Protein AF-R7N4M4-F1 (afdb_monomer)

Secondary structure (DSSP, 8-state):
--PPPP---HHHHT--HHHHHTT-S-BSS-----STTHHHHHHHS-B-S-TTS-----HHHHHHHHHHHHHHHSS-HHHHHIIIIITTTT----EE-B-TTS-B-TTT-EE--HHHHHHHHHHHHTTTEETTEE-S-THHHHHHTS--EEEETTEEEE--TT-----SSS---HHHHHHTTT----

Sequence (186 aa):
MMERVPVPSENLKKITLHHLLIMGCGHETEIMDNSENWISSFLHHPVLHEPGTFYKYNTAGTNMLAAVLRKKTGQNVTEFLKSRLLEPLDITSLTCALLGDGTELGGGGMKMVTEDMAKFTYFLSRQGEWEGKQLLRKDWFERGGRMIVRFQEEKLLLEAEDTLISVGGLGISPRQALTAFEVKES

Mean predicted aligned error: 10.28 Å

Foldseek 3Di:
DPDDQDPADPQQVQDDLVLLLQQQSQQPDEQDAQALCSVSSVRPGDNNDRRQFDHDLYLSSQLVVQVVCCVVPVDGPCRVCVVLPCVLLVFDAWDFDAGNNRGGSRSPGIDGDPVSVVSVVVCVVVQQDDPNDRSDDNVVNVVVVDDQWDQDPNGIHGDDPDDDDDDDDDDDDPVRVCVVPPDDDD

Solvent-accessible surface area (backbone atoms only — not comparable to full-atom values): 11114 Å² total; per-residue (Å²): 130,87,77,78,79,62,86,69,49,78,32,56,74,63,53,46,75,64,23,32,77,67,26,10,51,8,42,86,66,70,65,89,63,57,51,66,54,34,67,58,53,59,66,64,50,68,44,82,34,55,44,46,60,35,78,33,85,36,52,48,40,35,24,48,52,31,44,51,46,24,74,74,69,77,34,48,62,68,66,60,36,31,82,67,45,31,56,80,59,69,39,82,59,72,46,63,41,64,32,56,68,67,41,40,33,62,55,75,30,68,46,59,49,71,65,44,51,47,44,54,50,50,27,56,77,50,48,27,33,54,98,92,40,79,72,41,68,56,66,55,52,63,62,70,68,49,81,46,71,44,81,54,94,96,38,69,44,38,64,48,98,90,53,92,82,85,84,86,89,88,77,84,53,78,73,61,56,47,68,75,66,75,68,81,85,132

Structure (mmCIF, N/CA/C/O backbone):
data_AF-R7N4M4-F1
#
_entry.id   AF-R7N4M4-F1
#
loop_
_atom_site.group_PDB
_atom_site.id
_atom_site.type_symbol
_atom_site.label_atom_id
_atom_site.label_alt_id
_atom_site.label_comp_id
_atom_site.label_asym_id
_atom_site.label_entity_id
_atom_site.label_seq_id
_atom_site.pdbx_PDB_ins_code
_atom_site.Cartn_x
_atom_site.Cartn_y
_atom_site.Cartn_z
_atom_site.occupancy
_atom_site.B_iso_or_equiv
_atom_site.auth_seq_id
_atom_site.auth_comp_id
_atom_site.auth_asym_id
_atom_site.auth_atom_id
_atom_site.pdbx_PDB_model_num
ATOM 1 N N . MET A 1 1 ? 15.515 21.935 -12.842 1.00 37.50 1 MET A N 1
ATOM 2 C CA . MET A 1 1 ? 15.399 21.272 -14.160 1.00 37.50 1 MET A CA 1
ATOM 3 C C . MET A 1 1 ? 14.392 20.151 -13.989 1.00 37.50 1 MET A C 1
ATOM 5 O O . MET A 1 1 ? 14.632 19.317 -13.133 1.00 37.50 1 MET A O 1
ATOM 9 N N . MET A 1 2 ? 13.261 20.156 -14.703 1.00 45.25 2 MET A N 1
ATOM 10 C CA . MET A 1 2 ? 12.395 18.969 -14.747 1.00 45.25 2 MET A CA 1
ATOM 11 C C . MET A 1 2 ? 13.176 17.870 -15.466 1.00 45.25 2 MET A C 1
ATOM 13 O O . MET A 1 2 ? 13.480 18.008 -16.652 1.00 45.25 2 MET A O 1
ATOM 17 N N . GLU A 1 3 ? 13.566 16.837 -14.727 1.00 54.69 3 GLU A N 1
ATOM 18 C CA . GLU A 1 3 ? 14.154 15.629 -15.291 1.00 54.69 3 GLU A CA 1
ATOM 19 C C . GLU A 1 3 ? 13.161 15.054 -16.315 1.00 54.69 3 GLU A C 1
ATOM 21 O O . GLU A 1 3 ? 11.958 14.965 -16.052 1.00 54.69 3 GLU A O 1
ATOM 26 N N . ARG A 1 4 ? 13.625 14.793 -17.543 1.00 59.66 4 ARG A N 1
ATOM 27 C CA . ARG A 1 4 ? 12.748 14.292 -18.609 1.00 59.66 4 ARG A CA 1
ATOM 28 C C . ARG A 1 4 ? 12.255 12.907 -18.204 1.00 59.66 4 ARG A C 1
ATOM 30 O O . ARG A 1 4 ? 13.069 12.036 -17.931 1.00 59.66 4 ARG A O 1
ATOM 37 N N . VAL A 1 5 ? 10.937 12.708 -18.220 1.00 59.91 5 VAL A N 1
ATOM 38 C CA . VAL A 1 5 ? 10.326 11.376 -18.098 1.00 59.91 5 VAL A CA 1
ATOM 39 C C . VAL A 1 5 ? 10.972 10.469 -19.157 1.00 59.91 5 VAL A C 1
ATOM 41 O O . VAL A 1 5 ? 11.064 10.897 -20.317 1.00 59.91 5 VAL A O 1
ATOM 44 N N . PRO A 1 6 ? 11.442 9.261 -18.796 1.00 67.06 6 PRO A N 1
ATOM 45 C CA . PRO A 1 6 ? 12.082 8.380 -19.759 1.00 67.06 6 PRO A CA 1
ATOM 46 C C . PRO A 1 6 ? 11.069 8.006 -20.832 1.00 67.06 6 PRO A C 1
ATOM 48 O O . PRO A 1 6 ? 9.866 7.958 -20.568 1.00 67.06 6 PRO A O 1
ATOM 51 N N . VAL A 1 7 ? 11.540 7.700 -22.042 1.00 79.38 7 VAL A N 1
ATOM 52 C CA . VAL A 1 7 ? 10.682 7.012 -23.014 1.00 79.38 7 VAL A CA 1
ATOM 53 C C . VAL A 1 7 ? 10.362 5.645 -22.404 1.00 79.38 7 VAL A C 1
ATOM 55 O O . VAL A 1 7 ? 11.284 4.846 -22.231 1.00 79.38 7 VAL A O 1
ATOM 58 N N . PRO A 1 8 ? 9.102 5.375 -22.015 1.00 83.19 8 PRO A N 1
ATOM 59 C CA . PRO A 1 8 ? 8.801 4.176 -21.254 1.00 83.19 8 PRO A CA 1
ATOM 60 C C . PRO A 1 8 ? 8.985 2.943 -22.137 1.00 83.19 8 PRO A C 1
ATOM 62 O O . PRO A 1 8 ? 8.558 2.940 -23.297 1.00 83.19 8 PRO A O 1
ATOM 65 N N . SER A 1 9 ? 9.601 1.895 -21.584 1.00 87.69 9 SER A N 1
ATOM 66 C CA . SER A 1 9 ? 9.712 0.603 -22.265 1.00 87.69 9 SER A CA 1
ATOM 67 C C . SER A 1 9 ? 8.325 0.007 -22.528 1.00 87.69 9 SER A C 1
ATOM 69 O O . SER A 1 9 ? 7.349 0.342 -21.851 1.00 87.69 9 SER A O 1
ATOM 71 N N . GLU A 1 10 ? 8.224 -0.909 -23.494 1.00 92.31 10 GLU A N 1
ATOM 72 C CA . GLU A 1 10 ? 6.955 -1.597 -23.776 1.00 92.31 10 GLU A CA 1
ATOM 73 C C . GLU A 1 10 ? 6.419 -2.345 -22.547 1.00 92.31 10 GLU A C 1
ATOM 75 O O . GLU A 1 10 ? 5.216 -2.337 -22.300 1.00 92.31 10 GLU A O 1
ATOM 80 N N . ASN A 1 11 ? 7.302 -2.906 -21.717 1.00 92.12 11 ASN A N 1
ATOM 81 C CA . ASN A 1 11 ? 6.906 -3.544 -20.463 1.00 92.12 11 ASN A CA 1
ATOM 82 C C . ASN A 1 11 ? 6.426 -2.526 -19.420 1.00 92.12 11 ASN A C 1
ATOM 84 O O . ASN A 1 11 ? 5.396 -2.749 -18.789 1.00 92.12 11 ASN A O 1
ATOM 88 N N . LEU A 1 12 ? 7.104 -1.381 -19.268 1.00 91.06 12 LEU A N 1
ATOM 89 C CA . LEU A 1 12 ? 6.693 -0.340 -18.318 1.00 91.06 12 LEU A CA 1
ATOM 90 C C . LEU A 1 12 ? 5.278 0.181 -18.621 1.00 91.06 12 LEU A C 1
ATOM 92 O O . LEU A 1 12 ? 4.481 0.376 -17.705 1.00 91.06 12 LEU A O 1
ATOM 96 N N . LYS A 1 13 ? 4.926 0.336 -19.903 1.00 90.88 13 LYS A N 1
ATOM 97 C CA . LYS A 1 13 ? 3.578 0.756 -20.333 1.00 90.88 13 LYS A CA 1
ATOM 98 C C . LYS A 1 13 ? 2.472 -0.237 -19.945 1.00 90.88 13 LYS A C 1
ATOM 100 O O . LYS A 1 13 ? 1.317 0.169 -19.848 1.00 90.88 13 LYS A O 1
ATOM 105 N N . LYS A 1 14 ? 2.807 -1.514 -19.733 1.00 92.31 14 LYS A N 1
ATOM 106 C CA . LYS A 1 14 ? 1.862 -2.585 -19.366 1.00 92.31 14 LYS A CA 1
ATOM 107 C C . LYS A 1 14 ? 1.639 -2.712 -17.852 1.00 92.31 14 LYS A C 1
ATOM 109 O O . LYS A 1 14 ? 0.794 -3.499 -17.423 1.00 92.31 14 LYS A O 1
ATOM 114 N N . ILE A 1 15 ? 2.384 -1.987 -17.011 1.00 90.69 15 ILE A N 1
ATOM 115 C CA . ILE A 1 15 ? 2.221 -2.069 -15.552 1.00 90.69 15 ILE A CA 1
ATOM 116 C C . ILE A 1 15 ? 0.837 -1.539 -15.143 1.00 90.69 15 ILE A C 1
ATOM 118 O O . ILE A 1 15 ? 0.398 -0.475 -15.571 1.00 90.69 15 ILE A O 1
ATOM 122 N N . THR A 1 16 ? 0.154 -2.283 -14.271 1.00 91.12 16 THR A N 1
ATOM 123 C CA . THR A 1 16 ? -1.163 -1.942 -13.718 1.00 91.12 16 THR A CA 1
ATOM 124 C C . THR A 1 16 ? -1.087 -1.857 -12.193 1.00 91.12 16 THR A C 1
ATOM 126 O O . THR A 1 16 ? -0.117 -2.314 -11.587 1.00 91.12 16 THR A O 1
ATOM 129 N N . LEU A 1 17 ? -2.137 -1.337 -11.543 1.00 88.81 17 LEU A N 1
ATOM 130 C CA . LEU A 1 17 ? -2.252 -1.395 -10.076 1.00 88.81 17 LEU A CA 1
ATOM 131 C C . LEU A 1 17 ? -2.201 -2.833 -9.550 1.00 88.81 17 LEU A C 1
ATOM 133 O O . LEU A 1 17 ? -1.634 -3.072 -8.490 1.00 88.81 17 LEU A O 1
ATOM 137 N N . HIS A 1 18 ? -2.753 -3.785 -10.307 1.00 88.94 18 HIS A N 1
ATOM 138 C CA . HIS A 1 18 ? -2.675 -5.199 -9.966 1.00 88.94 18 HIS A CA 1
ATOM 139 C C . HIS A 1 18 ? -1.217 -5.674 -9.939 1.00 88.94 18 HIS A C 1
ATOM 141 O O . HIS A 1 18 ? -0.791 -6.243 -8.944 1.00 88.94 18 HIS A O 1
ATOM 147 N N . HIS A 1 19 ? -0.415 -5.344 -10.958 1.00 91.06 19 HIS A N 1
ATOM 148 C CA . HIS A 1 19 ? 1.009 -5.704 -11.000 1.00 91.06 19 HIS A CA 1
ATOM 149 C C . HIS A 1 19 ? 1.810 -5.142 -9.814 1.00 91.06 19 HIS A C 1
ATOM 151 O O . HIS A 1 19 ? 2.700 -5.823 -9.303 1.00 91.06 19 HIS A O 1
ATOM 157 N N . LEU A 1 20 ? 1.477 -3.934 -9.349 1.00 90.31 20 LEU A N 1
ATOM 158 C CA . LEU A 1 20 ? 2.076 -3.357 -8.141 1.00 90.31 20 LEU A CA 1
ATOM 159 C C . LEU A 1 20 ? 1.660 -4.131 -6.874 1.00 90.31 20 LEU A C 1
ATOM 161 O O . LEU A 1 20 ? 2.519 -4.471 -6.066 1.00 90.31 20 LEU A O 1
ATOM 165 N N . LEU A 1 21 ? 0.366 -4.451 -6.723 1.00 89.00 21 LEU A N 1
ATOM 166 C CA . LEU A 1 21 ? -0.186 -5.171 -5.561 1.00 89.00 21 LEU A CA 1
ATOM 167 C C . LEU A 1 21 ? 0.397 -6.576 -5.381 1.00 89.00 21 LEU A C 1
ATOM 169 O O . LEU A 1 21 ? 0.507 -7.052 -4.256 1.00 89.00 21 LEU A O 1
ATOM 173 N N . ILE A 1 22 ? 0.768 -7.227 -6.482 1.00 88.38 22 ILE A N 1
ATOM 174 C CA . ILE A 1 22 ? 1.269 -8.608 -6.479 1.00 88.38 22 ILE A CA 1
ATOM 175 C C . ILE A 1 22 ? 2.798 -8.684 -6.571 1.00 88.38 22 ILE A C 1
ATOM 177 O O . ILE A 1 22 ? 3.351 -9.768 -6.731 1.00 88.38 22 ILE A O 1
ATOM 181 N N . MET A 1 23 ? 3.486 -7.534 -6.522 1.00 90.81 23 MET A N 1
ATOM 182 C CA . MET A 1 23 ? 4.942 -7.426 -6.700 1.00 90.81 23 MET A CA 1
ATOM 183 C C . MET A 1 23 ? 5.441 -8.065 -8.016 1.00 90.81 23 MET A C 1
ATOM 185 O O . MET A 1 23 ? 6.547 -8.597 -8.111 1.00 90.81 23 MET A O 1
ATOM 189 N N . GLY A 1 24 ? 4.607 -7.990 -9.056 1.00 89.38 24 GLY A N 1
ATOM 190 C CA . GLY A 1 24 ? 4.810 -8.585 -10.378 1.00 89.38 24 GLY A CA 1
ATOM 191 C C . GLY A 1 24 ? 5.118 -7.539 -11.446 1.00 89.38 24 GLY A C 1
ATOM 192 O O . GLY A 1 24 ? 4.566 -7.581 -12.538 1.00 89.38 24 GLY A O 1
ATOM 193 N N . CYS A 1 25 ? 5.927 -6.530 -11.122 1.00 90.12 25 CYS A N 1
ATOM 194 C CA . CYS A 1 25 ? 6.155 -5.384 -12.011 1.00 90.12 25 CYS A CA 1
ATOM 195 C C . CYS A 1 25 ? 7.044 -5.703 -13.221 1.00 90.12 25 CYS A C 1
ATOM 197 O O . CYS A 1 25 ? 7.022 -4.949 -14.184 1.00 90.12 25 CYS A O 1
ATOM 199 N N . GLY A 1 26 ? 7.851 -6.767 -13.144 1.00 90.31 26 GLY A N 1
ATOM 200 C CA . GLY A 1 26 ? 8.856 -7.114 -14.154 1.00 90.31 26 GLY A CA 1
ATOM 201 C C . GLY A 1 26 ? 10.257 -6.524 -13.921 1.00 90.31 26 GLY A C 1
ATOM 202 O O . GLY A 1 26 ? 11.130 -6.664 -14.777 1.00 90.31 26 GLY A O 1
ATOM 203 N N . HIS A 1 27 ? 10.488 -5.884 -12.769 1.00 91.94 27 HIS A N 1
ATOM 204 C CA . HIS A 1 27 ? 11.820 -5.465 -12.318 1.00 91.94 27 HIS A CA 1
ATOM 205 C C . HIS A 1 27 ? 12.608 -6.667 -11.776 1.00 91.94 27 HIS A C 1
ATOM 207 O O . HIS A 1 27 ? 12.087 -7.425 -10.959 1.00 91.94 27 HIS A O 1
ATOM 213 N N . GLU A 1 28 ? 13.868 -6.817 -12.182 1.00 91.62 28 GLU A N 1
ATOM 214 C CA . GLU A 1 28 ? 14.742 -7.907 -11.716 1.00 91.62 28 GLU A CA 1
ATOM 215 C C . GLU A 1 28 ? 15.409 -7.590 -10.362 1.00 91.62 28 GLU A C 1
ATOM 217 O O . GLU A 1 28 ? 15.591 -8.455 -9.496 1.00 91.62 28 GLU A O 1
ATOM 222 N N . THR A 1 29 ? 15.724 -6.314 -10.140 1.00 92.31 29 THR A N 1
ATOM 223 C CA . THR A 1 29 ? 16.363 -5.804 -8.923 1.00 92.31 29 THR A CA 1
ATOM 224 C C . THR A 1 29 ? 15.443 -4.844 -8.179 1.00 92.31 29 THR A C 1
ATOM 226 O O . THR A 1 29 ? 14.589 -4.186 -8.774 1.00 92.31 29 THR A O 1
ATOM 229 N N . GLU A 1 30 ? 15.605 -4.785 -6.857 1.00 88.75 30 GLU A N 1
ATOM 230 C CA . GLU A 1 30 ? 14.847 -3.856 -6.023 1.00 88.75 30 GLU A CA 1
ATOM 231 C C . GLU A 1 30 ? 15.332 -2.415 -6.231 1.00 88.75 30 GLU A C 1
ATOM 233 O O . GLU A 1 30 ? 16.517 -2.168 -6.459 1.00 88.75 30 GLU A O 1
ATOM 238 N N . ILE A 1 31 ? 14.399 -1.468 -6.136 1.00 89.38 31 ILE A N 1
ATOM 239 C CA . ILE A 1 31 ? 14.667 -0.036 -6.244 1.00 89.38 31 ILE A CA 1
ATOM 240 C C . ILE A 1 31 ? 14.741 0.525 -4.828 1.00 89.38 31 ILE A C 1
ATOM 242 O O . ILE A 1 31 ? 13.736 0.577 -4.118 1.00 89.38 31 ILE A O 1
ATOM 246 N N . MET A 1 32 ? 15.937 0.941 -4.422 1.00 89.25 32 MET A N 1
ATOM 247 C CA . MET A 1 32 ? 16.184 1.562 -3.123 1.00 89.25 32 MET A CA 1
ATOM 248 C C . MET A 1 32 ? 16.401 3.061 -3.315 1.00 89.25 32 MET A C 1
ATOM 250 O O . MET A 1 32 ? 17.524 3.507 -3.531 1.00 89.25 32 MET A O 1
ATOM 254 N N . ASP A 1 33 ? 15.317 3.832 -3.255 1.00 90.56 33 ASP A N 1
ATOM 255 C CA . ASP A 1 33 ? 15.364 5.292 -3.333 1.00 90.56 33 ASP A CA 1
ATOM 256 C C . ASP A 1 33 ? 14.293 5.912 -2.428 1.00 90.56 33 ASP A C 1
ATOM 258 O O . ASP A 1 33 ? 13.119 5.541 -2.481 1.00 90.56 33 ASP A O 1
ATOM 262 N N . ASN A 1 34 ? 14.716 6.846 -1.581 1.00 92.12 34 ASN A N 1
ATOM 263 C CA . ASN A 1 34 ? 13.864 7.627 -0.691 1.00 92.12 34 ASN A CA 1
ATOM 264 C C . ASN A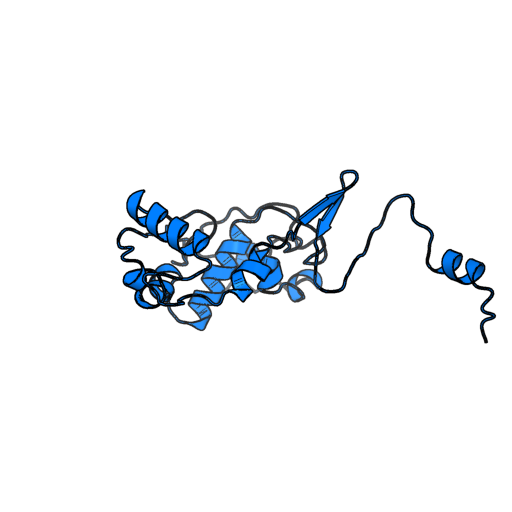 1 34 ? 13.992 9.143 -0.919 1.00 92.12 34 ASN A C 1
ATOM 266 O O . ASN A 1 34 ? 13.499 9.917 -0.101 1.00 92.12 34 ASN A O 1
ATOM 270 N N . SER A 1 35 ? 14.658 9.569 -1.992 1.00 94.19 35 SER A N 1
ATOM 271 C CA . SER A 1 35 ? 14.816 10.972 -2.371 1.00 94.19 35 SER A CA 1
ATOM 272 C C . SER A 1 35 ? 13.498 11.589 -2.850 1.00 94.19 35 SER A C 1
ATOM 274 O O . SER A 1 35 ? 12.504 10.897 -3.047 1.00 94.19 35 SER A O 1
ATOM 276 N N . GLU A 1 36 ? 13.479 12.899 -3.094 1.00 93.88 36 GLU A N 1
ATOM 277 C CA . GLU A 1 36 ? 12.339 13.580 -3.732 1.00 93.88 36 GLU A CA 1
ATOM 278 C C . GLU A 1 36 ? 12.046 13.071 -5.157 1.00 93.88 36 GLU A C 1
ATOM 280 O O . GLU A 1 36 ? 10.924 13.201 -5.643 1.00 93.88 36 GLU A O 1
ATOM 285 N N . ASN A 1 37 ? 13.030 12.453 -5.822 1.00 93.25 37 ASN A N 1
ATOM 286 C CA . ASN A 1 37 ? 12.924 11.984 -7.205 1.00 93.25 37 ASN A CA 1
ATOM 287 C C . ASN A 1 37 ? 12.656 10.476 -7.316 1.00 93.25 37 ASN A C 1
ATOM 289 O O . ASN A 1 37 ? 12.716 9.934 -8.417 1.00 93.25 37 ASN A O 1
ATOM 293 N N . TRP A 1 38 ? 12.310 9.789 -6.222 1.00 93.75 38 TRP A N 1
ATOM 294 C CA . TRP A 1 38 ? 12.137 8.330 -6.207 1.00 93.75 38 TRP A CA 1
ATOM 295 C C . TRP A 1 38 ? 11.138 7.803 -7.256 1.00 93.75 38 TRP A C 1
ATOM 297 O O . TRP A 1 38 ? 11.318 6.705 -7.782 1.00 93.75 38 TRP A O 1
ATOM 307 N N . ILE A 1 39 ? 10.110 8.586 -7.615 1.00 92.69 39 ILE A N 1
ATOM 308 C CA . ILE A 1 39 ? 9.167 8.245 -8.696 1.00 92.69 39 ILE A CA 1
ATOM 309 C C . ILE A 1 39 ? 9.887 8.227 -10.049 1.00 92.69 39 ILE A C 1
ATOM 311 O O . ILE A 1 39 ? 9.667 7.322 -10.852 1.00 92.69 39 ILE A O 1
ATOM 315 N N . SER A 1 40 ? 10.752 9.214 -10.306 1.00 90.44 40 SER A N 1
ATOM 316 C CA . SER A 1 40 ? 11.603 9.250 -11.501 1.00 90.44 40 SER A CA 1
ATOM 317 C C . SER A 1 40 ? 12.492 8.011 -11.530 1.00 90.44 40 SER A C 1
ATOM 319 O O . SER A 1 40 ? 12.494 7.292 -12.527 1.00 90.44 40 SER A O 1
ATOM 321 N N . SER A 1 41 ? 13.155 7.696 -10.416 1.00 91.50 41 SER A N 1
ATOM 322 C CA . SER A 1 41 ? 13.996 6.503 -10.285 1.00 91.50 41 SER A CA 1
ATOM 323 C C . SER A 1 41 ? 13.224 5.212 -10.556 1.00 91.50 41 SER A C 1
ATOM 325 O O . SER A 1 41 ? 13.710 4.359 -11.293 1.00 91.50 41 SER A O 1
ATOM 327 N N . PHE A 1 42 ? 11.990 5.087 -10.054 1.00 93.25 42 PHE A N 1
ATOM 328 C CA . PHE A 1 42 ? 11.124 3.944 -10.352 1.00 93.25 42 PHE A CA 1
ATOM 329 C C . PHE A 1 42 ? 10.808 3.830 -11.849 1.00 93.25 42 PHE A C 1
ATOM 331 O O . PHE A 1 42 ? 10.901 2.747 -12.415 1.00 93.25 42 PHE A O 1
ATOM 338 N N . LEU A 1 43 ? 10.453 4.940 -12.504 1.00 92.12 43 LEU A N 1
ATOM 339 C CA . LEU A 1 43 ? 10.099 4.954 -13.929 1.00 92.12 43 LEU A CA 1
ATOM 340 C C . LEU A 1 43 ? 11.303 4.735 -14.858 1.00 92.12 43 LEU A C 1
ATOM 342 O O . LEU A 1 43 ? 11.118 4.300 -15.993 1.00 92.12 43 LEU A O 1
ATOM 346 N N . HIS A 1 44 ? 12.515 5.052 -14.403 1.00 90.81 44 HIS A N 1
ATOM 347 C CA . HIS A 1 44 ? 13.756 4.807 -15.141 1.00 90.81 44 HIS A CA 1
ATOM 348 C C . HIS A 1 44 ? 14.336 3.410 -14.898 1.00 90.81 44 HIS A C 1
ATOM 350 O O . HIS A 1 44 ? 15.203 2.978 -15.662 1.00 90.81 44 HIS A O 1
ATOM 356 N N . HIS A 1 45 ? 13.888 2.700 -13.857 1.00 92.12 45 HIS A N 1
ATOM 357 C CA . HIS A 1 45 ? 14.431 1.387 -13.536 1.00 92.12 45 HIS A CA 1
ATOM 358 C C . HIS A 1 45 ? 14.059 0.355 -14.617 1.00 92.12 45 HIS A C 1
ATOM 360 O O . HIS A 1 45 ? 12.910 0.320 -15.065 1.00 92.12 45 HIS A O 1
ATOM 366 N N . PRO A 1 46 ? 14.994 -0.501 -15.070 1.00 93.75 46 PRO A N 1
ATOM 367 C CA . PRO A 1 46 ? 14.712 -1.450 -16.143 1.00 93.75 46 PRO A CA 1
ATOM 368 C C . PRO A 1 46 ? 13.600 -2.457 -15.806 1.00 93.75 46 PRO A C 1
ATOM 370 O O . PRO A 1 46 ? 13.696 -3.223 -14.845 1.00 93.75 46 PRO A O 1
ATOM 373 N N . VAL A 1 47 ? 12.576 -2.515 -16.663 1.00 93.12 47 VAL A N 1
ATOM 374 C CA . VAL A 1 47 ? 11.501 -3.524 -16.624 1.00 93.12 47 VAL A CA 1
ATOM 375 C C . VAL A 1 47 ? 11.792 -4.610 -17.664 1.00 93.12 47 VAL A C 1
ATOM 377 O O . VAL A 1 47 ? 11.348 -4.530 -18.813 1.00 93.12 47 VAL A O 1
ATOM 380 N N . LEU A 1 48 ? 12.607 -5.593 -17.281 1.00 93.38 48 LEU A N 1
ATOM 381 C CA . LEU A 1 48 ? 13.147 -6.608 -18.194 1.00 93.38 48 LEU A CA 1
ATOM 382 C C . LEU A 1 48 ? 12.157 -7.736 -18.499 1.00 93.38 48 LEU A C 1
ATOM 384 O O . LEU A 1 48 ? 12.214 -8.327 -19.575 1.00 93.38 48 LEU A O 1
ATOM 388 N N . HIS A 1 49 ? 11.227 -8.000 -17.584 1.00 90.31 49 HIS A N 1
ATOM 389 C CA . HIS A 1 49 ? 10.207 -9.031 -17.748 1.00 90.31 49 HIS A CA 1
ATOM 390 C C . HIS A 1 49 ? 8.842 -8.414 -18.041 1.00 90.31 49 HIS A C 1
ATOM 392 O O . HIS A 1 49 ? 8.566 -7.270 -17.673 1.00 90.31 49 HIS A O 1
ATOM 398 N N . GLU A 1 50 ? 7.973 -9.181 -18.691 1.00 90.12 50 GLU A N 1
ATOM 399 C CA . GLU A 1 50 ? 6.584 -8.779 -18.857 1.00 90.12 50 GLU A CA 1
ATOM 400 C C . GLU A 1 50 ? 5.904 -8.673 -17.473 1.00 90.12 50 GLU A C 1
ATOM 402 O O . GLU A 1 50 ? 6.075 -9.555 -16.623 1.00 90.12 50 GLU A O 1
ATOM 407 N N . PRO A 1 51 ? 5.169 -7.582 -17.182 1.00 88.31 51 PRO A N 1
ATOM 408 C CA . PRO A 1 51 ? 4.449 -7.468 -15.921 1.00 88.31 51 PRO A CA 1
ATOM 409 C C . PRO A 1 51 ? 3.483 -8.640 -15.732 1.00 88.31 51 PRO A C 1
ATOM 411 O O . PRO A 1 51 ? 2.793 -9.045 -16.661 1.00 88.31 51 PRO A O 1
ATOM 414 N N . GLY A 1 52 ? 3.448 -9.190 -14.523 1.00 85.25 52 GLY A N 1
ATOM 415 C CA . GLY A 1 52 ? 2.659 -10.374 -14.208 1.00 85.25 52 GLY A CA 1
ATOM 416 C C . GLY A 1 52 ? 3.321 -11.701 -14.583 1.00 85.25 52 GLY A C 1
ATOM 417 O O . GLY A 1 52 ? 2.729 -12.727 -14.289 1.00 85.25 52 GLY A O 1
ATOM 418 N N . THR A 1 53 ? 4.533 -11.730 -15.157 1.00 84.69 53 THR A N 1
ATOM 419 C CA . THR A 1 53 ? 5.246 -12.995 -15.463 1.00 84.69 53 THR A CA 1
ATOM 420 C C . THR A 1 53 ? 6.490 -13.228 -14.607 1.00 84.69 53 THR A C 1
ATOM 422 O O . THR A 1 53 ? 7.100 -14.290 -14.681 1.00 84.69 53 THR A O 1
ATOM 425 N N . PHE A 1 54 ? 6.900 -12.237 -13.812 1.00 86.44 54 PHE A N 1
ATOM 426 C CA . PHE A 1 54 ? 8.057 -12.322 -12.926 1.00 86.44 54 PHE A CA 1
ATOM 427 C C . PHE A 1 54 ? 7.764 -11.652 -11.584 1.00 86.44 54 PHE A C 1
ATOM 429 O O . PHE A 1 54 ? 7.332 -10.498 -11.542 1.00 86.44 54 PHE A O 1
ATOM 436 N N . TYR A 1 55 ? 8.020 -12.371 -10.491 1.00 86.44 55 TYR A N 1
ATOM 437 C CA . TYR A 1 55 ? 7.869 -11.866 -9.129 1.00 86.44 55 TYR A CA 1
ATOM 438 C C . TYR A 1 55 ? 9.217 -11.453 -8.564 1.00 86.44 55 TYR A C 1
ATOM 440 O O . TYR A 1 55 ? 10.185 -12.217 -8.571 1.00 86.44 55 TYR A O 1
ATOM 448 N N . LYS A 1 56 ? 9.233 -10.261 -7.983 1.00 85.25 56 LYS A N 1
ATOM 449 C CA . LYS A 1 56 ? 10.349 -9.747 -7.206 1.00 85.25 56 LYS A CA 1
ATOM 450 C C . LYS A 1 56 ? 9.781 -8.879 -6.106 1.00 85.25 56 LYS A C 1
ATOM 452 O O . LYS A 1 56 ? 9.033 -7.952 -6.402 1.00 85.25 56 LYS A O 1
ATOM 457 N N . TYR A 1 57 ? 10.172 -9.148 -4.861 1.00 85.88 57 TYR A N 1
ATOM 458 C CA . TYR A 1 57 ? 9.834 -8.258 -3.755 1.00 85.88 57 TYR A CA 1
ATOM 459 C C . TYR A 1 57 ? 10.246 -6.823 -4.108 1.00 85.88 57 TYR A C 1
ATOM 461 O O . TYR A 1 57 ? 11.395 -6.583 -4.488 1.00 85.88 57 TYR A O 1
ATOM 469 N N . ASN A 1 58 ? 9.286 -5.898 -4.060 1.00 86.31 58 ASN A N 1
ATOM 470 C CA . ASN A 1 58 ? 9.455 -4.561 -4.614 1.00 86.31 58 ASN A CA 1
ATOM 471 C C . ASN A 1 58 ? 8.803 -3.506 -3.718 1.00 86.31 58 ASN A C 1
ATOM 473 O O . ASN A 1 58 ? 7.645 -3.129 -3.910 1.00 86.31 58 ASN A O 1
ATOM 477 N N . THR A 1 59 ? 9.582 -2.996 -2.762 1.00 91.44 59 THR A N 1
ATOM 478 C CA . THR A 1 59 ? 9.160 -1.915 -1.860 1.00 91.44 59 THR A CA 1
ATOM 479 C C . THR A 1 59 ? 8.710 -0.671 -2.633 1.00 91.44 59 THR A C 1
ATOM 481 O O . THR A 1 59 ? 7.675 -0.080 -2.320 1.00 91.44 59 THR A O 1
ATOM 484 N N . ALA A 1 60 ? 9.442 -0.291 -3.686 1.00 92.31 60 ALA A N 1
ATOM 485 C CA . ALA A 1 60 ? 9.112 0.878 -4.497 1.00 92.31 60 ALA A CA 1
ATOM 486 C C . ALA A 1 60 ? 7.798 0.708 -5.281 1.00 92.31 60 ALA A C 1
ATOM 488 O O . ALA A 1 60 ? 7.063 1.675 -5.461 1.00 92.31 60 ALA A O 1
ATOM 489 N N . GLY A 1 61 ? 7.447 -0.518 -5.679 1.00 93.12 61 GLY A N 1
ATOM 490 C CA . GLY A 1 61 ? 6.154 -0.842 -6.284 1.00 93.12 61 GLY A CA 1
ATOM 491 C C . GLY A 1 61 ? 4.989 -0.585 -5.326 1.00 93.12 61 GLY A C 1
ATOM 492 O O . GLY A 1 61 ? 3.991 0.026 -5.709 1.00 93.12 61 GLY A O 1
ATOM 493 N N . THR A 1 62 ? 5.143 -0.951 -4.052 1.00 92.50 62 THR A N 1
ATOM 494 C CA . THR A 1 62 ? 4.156 -0.619 -3.013 1.00 92.50 62 THR A CA 1
ATOM 495 C C . THR A 1 62 ? 4.106 0.886 -2.737 1.00 92.50 62 THR A C 1
ATOM 497 O O . THR A 1 62 ? 3.024 1.450 -2.582 1.00 92.50 62 THR A O 1
ATOM 500 N N . ASN A 1 63 ? 5.246 1.580 -2.749 1.00 95.25 63 ASN A N 1
ATOM 501 C CA . ASN A 1 63 ? 5.274 3.043 -2.632 1.00 95.25 63 ASN A CA 1
ATOM 502 C C . ASN A 1 63 ? 4.549 3.724 -3.806 1.00 95.25 63 ASN A C 1
ATOM 504 O O . ASN A 1 63 ? 3.828 4.700 -3.605 1.00 95.25 63 ASN A O 1
ATOM 508 N N . MET A 1 64 ? 4.653 3.178 -5.023 1.00 95.50 64 MET A N 1
ATOM 509 C CA . MET A 1 64 ? 3.893 3.662 -6.181 1.00 95.50 64 MET A CA 1
ATOM 510 C C . MET A 1 64 ? 2.379 3.549 -5.977 1.00 95.50 64 MET A C 1
ATOM 512 O O . MET A 1 64 ? 1.653 4.435 -6.426 1.00 95.50 64 MET A O 1
ATOM 516 N N . LEU A 1 65 ? 1.877 2.535 -5.261 1.00 94.44 65 LEU A N 1
ATOM 517 C CA . LEU A 1 65 ? 0.454 2.472 -4.891 1.00 94.44 65 LEU A CA 1
ATOM 518 C C . LEU A 1 65 ? 0.054 3.650 -3.994 1.00 94.44 65 LEU A C 1
ATOM 520 O O . LEU A 1 65 ? -0.967 4.292 -4.254 1.00 94.44 65 LEU A O 1
ATOM 524 N N . ALA A 1 66 ? 0.874 3.971 -2.987 1.00 95.12 66 ALA A N 1
ATOM 525 C CA . ALA A 1 66 ? 0.654 5.131 -2.123 1.00 95.12 66 ALA A CA 1
ATOM 526 C C . ALA A 1 66 ? 0.692 6.446 -2.924 1.00 95.12 66 ALA A C 1
ATOM 528 O O . ALA A 1 66 ? -0.201 7.283 -2.779 1.00 95.12 66 ALA A O 1
ATOM 529 N N . ALA A 1 67 ? 1.653 6.595 -3.843 1.00 95.75 67 ALA A N 1
ATOM 530 C CA . ALA A 1 67 ? 1.763 7.761 -4.719 1.00 95.75 67 ALA A CA 1
ATOM 531 C C . ALA A 1 67 ? 0.555 7.917 -5.654 1.00 95.75 67 ALA A C 1
ATOM 533 O O . ALA A 1 67 ? 0.043 9.024 -5.830 1.00 95.75 67 ALA A O 1
ATOM 534 N N . VAL A 1 68 ? 0.067 6.822 -6.251 1.00 94.75 68 VAL A N 1
ATOM 535 C CA . VAL A 1 68 ? -1.123 6.855 -7.113 1.00 94.75 68 VAL A CA 1
ATOM 536 C C . VAL A 1 68 ? -2.359 7.245 -6.310 1.00 94.75 68 VAL A C 1
ATOM 538 O O . VAL A 1 68 ? -3.131 8.084 -6.780 1.00 94.75 68 VAL A O 1
ATOM 541 N N . LEU 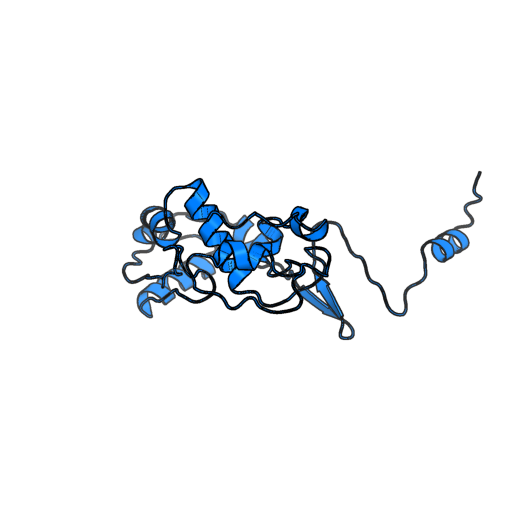A 1 69 ? -2.533 6.689 -5.107 1.00 94.94 69 LEU A N 1
ATOM 542 C CA . LEU A 1 69 ? -3.628 7.064 -4.215 1.00 94.94 69 LEU A CA 1
ATOM 543 C C . LEU A 1 69 ? -3.561 8.558 -3.897 1.00 94.94 69 LEU A C 1
ATOM 545 O O . LEU A 1 69 ? -4.513 9.275 -4.200 1.00 94.94 69 LEU A O 1
ATOM 549 N N . ARG A 1 70 ? -2.411 9.046 -3.421 1.00 95.94 70 ARG A N 1
ATOM 550 C CA . ARG A 1 70 ? -2.185 10.463 -3.108 1.00 95.94 70 ARG A CA 1
ATOM 551 C C . ARG A 1 70 ? -2.454 11.373 -4.298 1.00 95.94 70 ARG A C 1
ATOM 553 O O . ARG A 1 70 ? -3.146 12.376 -4.162 1.00 95.94 70 ARG A O 1
ATOM 560 N N . LYS A 1 71 ? -1.990 11.004 -5.493 1.00 94.00 71 LYS A N 1
ATOM 561 C CA . LYS A 1 71 ? -2.244 11.763 -6.725 1.00 94.00 71 LYS A CA 1
ATOM 562 C C . LYS A 1 71 ? -3.728 11.811 -7.097 1.00 94.00 71 LYS A C 1
ATOM 564 O O . LYS A 1 71 ? -4.170 12.787 -7.697 1.00 94.00 71 LYS A O 1
ATOM 569 N N . LYS A 1 72 ? -4.491 10.757 -6.799 1.00 95.19 72 LYS A N 1
ATOM 570 C CA . LYS A 1 72 ? -5.918 10.664 -7.139 1.00 95.19 72 LYS A CA 1
ATOM 571 C C . LYS A 1 72 ? -6.834 11.309 -6.106 1.00 95.19 72 LYS A C 1
ATOM 573 O O . LYS A 1 72 ? -7.886 11.806 -6.493 1.00 95.19 72 LYS A O 1
ATOM 578 N N . THR A 1 73 ? -6.463 11.286 -4.831 1.00 94.00 73 THR A N 1
ATOM 579 C CA . THR A 1 73 ? -7.323 11.728 -3.723 1.00 94.00 73 THR A CA 1
ATOM 580 C C . THR A 1 73 ? -6.863 13.039 -3.090 1.00 94.00 73 THR A C 1
ATOM 582 O O . THR A 1 73 ? -7.656 13.693 -2.422 1.00 94.00 73 THR A O 1
ATOM 585 N N . GLY A 1 74 ? -5.597 13.420 -3.276 1.00 96.81 74 GLY A N 1
ATOM 586 C CA . GLY A 1 74 ? -4.948 14.504 -2.539 1.00 96.81 74 GLY A CA 1
ATOM 587 C C . GLY A 1 74 ? -4.561 14.136 -1.102 1.00 96.81 74 GLY A C 1
ATOM 588 O O . GLY A 1 74 ? -4.077 15.001 -0.383 1.00 96.81 74 GLY A O 1
ATOM 589 N N . GLN A 1 75 ? -4.767 12.883 -0.685 1.00 97.69 75 GLN A N 1
ATOM 590 C CA . GLN A 1 75 ? -4.566 12.414 0.688 1.00 97.69 75 GLN A CA 1
ATOM 591 C C . GLN A 1 75 ? -3.515 11.308 0.733 1.00 97.69 75 GLN A C 1
ATOM 593 O O . GLN A 1 75 ? -3.470 10.463 -0.161 1.00 97.69 75 GLN A O 1
ATOM 598 N N . ASN A 1 76 ? -2.719 11.257 1.795 1.00 97.50 76 ASN A N 1
ATOM 599 C CA . ASN A 1 76 ? -1.886 10.084 2.065 1.00 97.50 76 ASN A CA 1
ATOM 600 C C . ASN A 1 76 ? -2.748 8.854 2.427 1.00 97.50 76 ASN A C 1
ATOM 602 O O . ASN A 1 76 ? -3.953 8.974 2.663 1.00 97.50 76 ASN A O 1
ATOM 606 N N . VAL A 1 77 ? -2.166 7.648 2.436 1.00 95.56 77 VAL A N 1
ATOM 607 C CA . VAL A 1 77 ? -2.918 6.400 2.662 1.00 95.56 77 VAL A CA 1
ATOM 608 C C . VAL A 1 77 ? -3.542 6.398 4.054 1.00 95.56 77 VAL A C 1
ATOM 610 O O . VAL A 1 77 ? -4.729 6.096 4.180 1.00 95.56 77 VAL A O 1
ATOM 613 N N . THR A 1 78 ? -2.792 6.784 5.089 1.00 96.31 78 THR A N 1
ATOM 614 C CA . THR A 1 78 ? -3.326 6.865 6.461 1.00 96.31 78 THR A CA 1
ATOM 615 C C . THR A 1 78 ? -4.481 7.864 6.573 1.00 96.31 78 THR A C 1
ATOM 617 O O . THR A 1 78 ? -5.524 7.53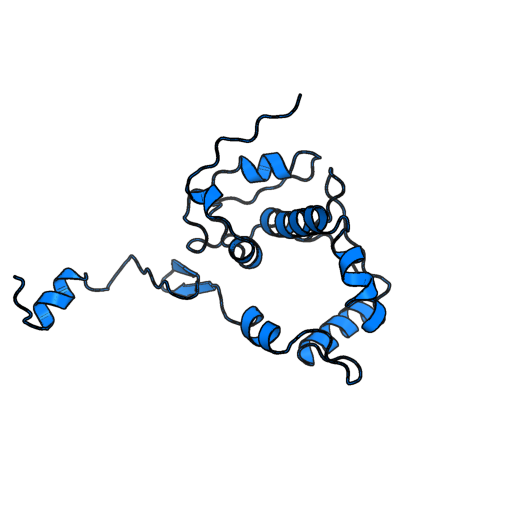6 7.137 1.00 96.31 78 THR A O 1
ATOM 620 N N . GLU A 1 79 ? -4.359 9.045 5.962 1.00 97.56 79 GLU A N 1
ATOM 621 C CA . GLU A 1 79 ? -5.418 10.064 5.913 1.00 97.56 79 GLU A CA 1
ATOM 622 C C . GLU A 1 79 ? -6.660 9.568 5.168 1.00 97.56 79 GLU A C 1
ATOM 624 O O . GLU A 1 79 ? -7.790 9.754 5.623 1.00 97.56 79 GLU A O 1
ATOM 629 N N . PHE A 1 80 ? -6.458 8.904 4.029 1.00 96.88 80 PHE A N 1
ATOM 630 C CA . PHE A 1 80 ? -7.537 8.333 3.237 1.00 96.88 80 PHE A CA 1
ATOM 631 C C . PHE A 1 80 ? -8.273 7.226 4.000 1.00 96.88 80 PHE A C 1
ATOM 633 O O . PHE A 1 80 ? -9.502 7.135 3.931 1.00 96.88 80 PHE A O 1
ATOM 640 N N . LEU A 1 81 ? -7.548 6.393 4.748 1.00 96.25 81 LEU A N 1
ATOM 641 C CA . LEU A 1 81 ? -8.127 5.312 5.543 1.00 96.25 81 LEU A CA 1
ATOM 642 C C . LEU A 1 81 ? -8.755 5.789 6.851 1.00 96.25 81 LEU A C 1
ATOM 644 O O . LEU A 1 81 ? -9.589 5.065 7.394 1.00 96.25 81 LEU A O 1
ATOM 648 N N . LYS A 1 82 ? -8.408 6.987 7.338 1.00 96.62 82 LYS A N 1
ATOM 649 C CA . LYS A 1 82 ? -8.794 7.475 8.666 1.00 96.62 82 LYS A CA 1
ATOM 650 C C . LYS A 1 82 ? -10.285 7.305 8.961 1.00 96.62 82 LYS A C 1
ATOM 652 O O . LYS A 1 82 ? -10.638 6.501 9.812 1.00 96.62 82 LYS A O 1
ATOM 657 N N . SER A 1 83 ? -11.162 7.957 8.203 1.00 96.06 83 SER A N 1
ATOM 658 C CA . SER A 1 83 ? -12.616 7.872 8.426 1.00 96.06 83 SER A CA 1
ATOM 659 C C . SER A 1 83 ? -13.269 6.604 7.868 1.00 96.06 83 SER A C 1
ATOM 661 O O . SER A 1 83 ? -14.408 6.278 8.202 1.00 96.06 83 SER A O 1
ATOM 663 N N . ARG A 1 84 ? -12.572 5.888 6.980 1.00 94.94 84 ARG A N 1
ATOM 664 C CA . ARG A 1 84 ? -13.111 4.725 6.258 1.00 94.94 84 ARG A CA 1
ATOM 665 C C . ARG A 1 84 ? -12.892 3.418 7.007 1.00 94.94 84 ARG A C 1
ATOM 667 O O . ARG A 1 84 ? -13.689 2.496 6.854 1.00 94.94 84 ARG A O 1
ATOM 674 N N . LEU A 1 85 ? -11.807 3.341 7.771 1.00 96.50 85 LEU A N 1
ATOM 675 C CA . LEU A 1 85 ? -11.346 2.117 8.406 1.00 96.50 85 LEU A CA 1
ATOM 676 C C . LEU A 1 85 ? -10.768 2.366 9.799 1.00 96.50 85 LEU A C 1
ATOM 678 O O . LEU A 1 85 ? -11.186 1.693 10.728 1.00 96.50 85 LEU A O 1
ATOM 682 N N . LEU A 1 86 ? -9.849 3.323 9.963 1.00 97.50 86 LEU A N 1
ATOM 683 C CA . LEU A 1 86 ? -9.116 3.466 11.228 1.00 97.50 86 LEU A CA 1
ATOM 684 C C . LEU A 1 86 ? -10.029 3.916 12.375 1.00 97.50 86 LEU A C 1
ATOM 686 O O . LEU A 1 86 ? -10.080 3.248 13.398 1.00 97.50 86 LEU A O 1
ATOM 690 N N . GLU A 1 87 ? -10.806 4.983 12.181 1.00 97.88 87 GLU A N 1
ATOM 691 C CA . GLU A 1 87 ? -11.783 5.469 13.163 1.00 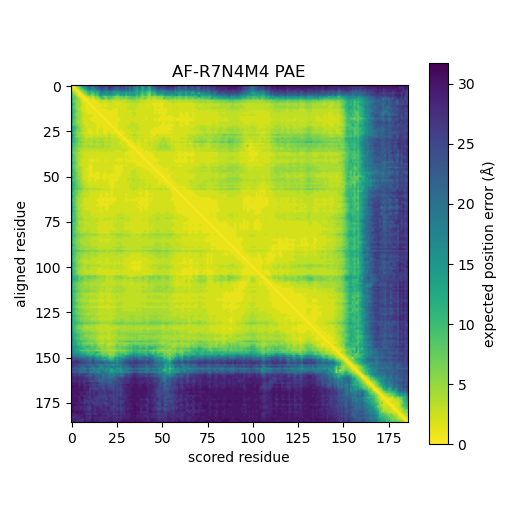97.88 87 GLU A CA 1
ATOM 692 C C . GLU A 1 87 ? -12.881 4.426 13.456 1.00 97.88 87 GLU A C 1
ATOM 694 O O . GLU A 1 87 ? -13.130 4.169 14.630 1.00 97.88 87 GLU A O 1
ATOM 699 N N . PRO A 1 88 ? -13.498 3.753 12.457 1.00 97.88 88 PRO A N 1
ATOM 700 C CA . PRO A 1 88 ? -14.424 2.649 12.721 1.00 97.88 88 PRO A CA 1
ATOM 701 C C . PRO A 1 88 ? -13.855 1.493 13.553 1.00 97.88 88 PRO A C 1
ATOM 703 O O . PRO A 1 88 ? -14.617 0.849 14.264 1.00 97.88 88 PRO A O 1
ATOM 706 N N . LEU A 1 89 ? -12.555 1.210 13.436 1.00 98.12 89 LEU A N 1
ATOM 707 C CA . LEU A 1 89 ? -11.862 0.163 14.195 1.00 98.12 89 LEU A CA 1
ATOM 708 C C . LEU A 1 89 ? -11.261 0.684 15.506 1.00 98.12 89 LEU A C 1
ATOM 710 O O . LEU A 1 89 ? -10.604 -0.087 16.198 1.00 98.12 89 LEU A O 1
ATOM 714 N N . ASP A 1 90 ? -11.430 1.968 15.828 1.00 97.81 90 ASP A N 1
ATOM 715 C CA . ASP A 1 90 ? -10.776 2.625 16.963 1.00 97.81 90 ASP A CA 1
ATOM 716 C C . ASP A 1 90 ? -9.236 2.471 16.946 1.00 97.81 90 ASP A C 1
ATOM 718 O O . ASP A 1 90 ? -8.578 2.254 17.963 1.00 97.81 90 ASP A O 1
ATOM 722 N N . ILE A 1 91 ? -8.643 2.552 15.752 1.00 98.25 91 ILE A N 1
ATOM 723 C CA . ILE A 1 91 ? -7.193 2.579 15.545 1.00 98.25 91 ILE A CA 1
ATOM 724 C C . ILE A 1 91 ? -6.734 4.035 15.542 1.0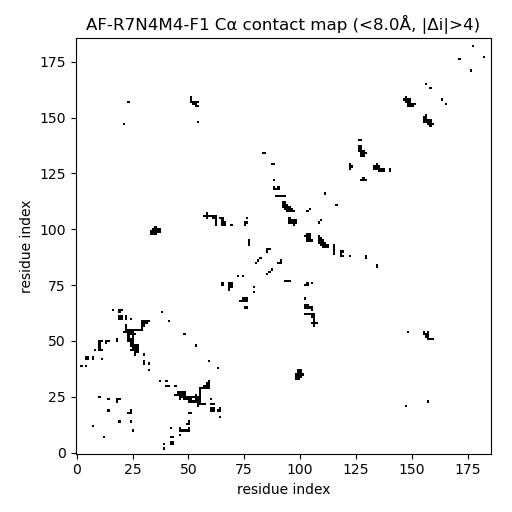0 98.25 91 ILE A C 1
ATOM 726 O O . ILE A 1 91 ? -7.098 4.812 14.657 1.00 98.25 91 ILE A O 1
ATOM 730 N N . THR A 1 92 ? -5.891 4.399 16.507 1.00 96.69 92 THR A N 1
ATOM 731 C CA . THR A 1 92 ? -5.482 5.798 16.737 1.00 96.69 92 THR A CA 1
ATOM 732 C C . THR A 1 92 ? -3.976 6.021 16.633 1.00 96.69 92 THR A C 1
ATOM 734 O O . THR A 1 92 ? -3.536 7.151 16.428 1.00 96.69 92 THR A O 1
ATOM 737 N N . SER A 1 93 ? -3.177 4.956 16.726 1.00 96.56 93 SER A N 1
ATOM 738 C CA . SER A 1 93 ? -1.711 5.031 16.768 1.00 96.56 93 SER A CA 1
ATOM 739 C C . SER A 1 93 ? -1.017 4.818 15.421 1.00 96.56 93 SER A C 1
ATOM 741 O O . SER A 1 93 ? 0.212 4.903 15.353 1.00 96.56 93 SER A O 1
ATOM 743 N N . LEU A 1 94 ? -1.768 4.517 14.353 1.00 96.06 94 LEU A N 1
ATOM 744 C CA . LEU A 1 94 ? -1.182 4.235 13.044 1.00 96.06 94 LEU A CA 1
ATOM 745 C C . LEU A 1 94 ? -0.484 5.480 12.483 1.00 96.06 94 LEU A C 1
ATOM 747 O O . LEU A 1 94 ? -1.106 6.509 12.232 1.00 96.06 94 LEU A O 1
ATOM 751 N N . THR A 1 95 ? 0.810 5.343 12.223 1.00 95.50 95 THR A N 1
ATOM 752 C CA . THR A 1 95 ? 1.640 6.338 11.537 1.00 95.50 95 THR A CA 1
ATOM 753 C C . THR A 1 95 ? 2.384 5.677 10.386 1.00 95.50 95 THR A C 1
ATOM 755 O O . THR A 1 95 ? 2.572 4.459 10.388 1.00 95.50 95 THR A O 1
ATOM 758 N N . CYS A 1 96 ? 2.826 6.465 9.404 1.00 96.50 96 CYS A N 1
ATOM 759 C CA . CYS A 1 96 ? 3.669 5.981 8.318 1.00 96.50 96 CYS A CA 1
ATOM 760 C C . CYS A 1 96 ? 4.859 6.921 8.098 1.00 96.50 96 CYS A C 1
ATOM 762 O O . CYS A 1 96 ? 4.701 8.141 8.080 1.00 96.50 96 CYS A O 1
ATOM 764 N N . ALA A 1 97 ? 6.057 6.357 7.941 1.00 96.69 97 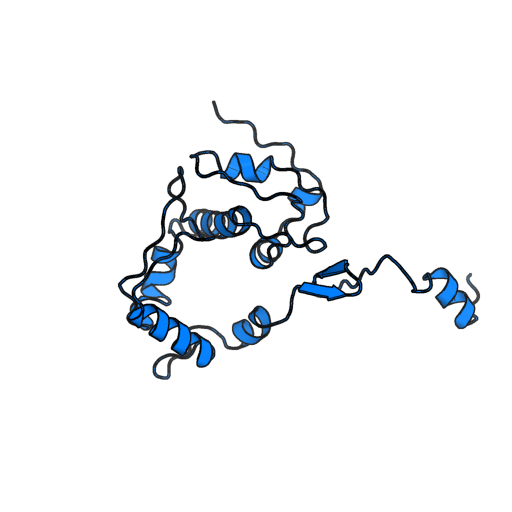ALA A N 1
ATOM 765 C CA . ALA A 1 97 ? 7.222 7.118 7.501 1.00 96.69 97 ALA A CA 1
ATOM 766 C C . ALA A 1 97 ? 6.990 7.710 6.101 1.00 96.69 97 ALA A C 1
ATOM 768 O O . ALA A 1 97 ? 6.264 7.135 5.291 1.00 96.69 97 ALA A O 1
ATOM 769 N N . LEU A 1 98 ? 7.634 8.838 5.810 1.00 97.62 98 LEU A N 1
ATOM 770 C CA . LEU A 1 98 ? 7.523 9.519 4.522 1.00 97.62 98 LEU A CA 1
ATOM 771 C C . LEU A 1 98 ? 8.790 9.321 3.684 1.00 97.62 98 LEU A C 1
ATOM 773 O O . LEU A 1 98 ? 9.899 9.248 4.214 1.00 97.62 98 LEU A O 1
ATOM 777 N N . LEU A 1 99 ? 8.599 9.256 2.372 1.00 96.75 99 LEU A N 1
ATOM 778 C CA . LEU A 1 99 ? 9.632 9.414 1.354 1.00 96.75 99 LEU A CA 1
ATOM 779 C C . LEU A 1 99 ? 9.975 10.901 1.189 1.00 96.75 99 LEU A C 1
ATOM 781 O O . LEU A 1 99 ? 9.264 11.772 1.697 1.00 96.75 99 LEU A O 1
ATOM 785 N N . GLY A 1 100 ? 11.049 11.201 0.457 1.00 95.25 100 GLY A N 1
ATOM 786 C CA . GLY A 1 100 ? 11.540 12.567 0.268 1.00 95.25 100 GLY A CA 1
ATOM 787 C C . GLY A 1 100 ? 10.504 13.528 -0.321 1.00 95.25 100 GLY A C 1
ATOM 788 O O . GLY A 1 100 ? 10.471 14.688 0.063 1.00 95.25 100 GLY A O 1
ATOM 789 N N . ASP A 1 101 ? 9.594 13.047 -1.173 1.00 94.38 101 ASP A N 1
ATOM 790 C CA . ASP A 1 101 ? 8.508 13.845 -1.771 1.00 94.38 101 ASP A CA 1
ATOM 791 C C . ASP A 1 101 ? 7.257 13.988 -0.869 1.00 94.38 101 ASP A C 1
ATOM 793 O O . ASP A 1 101 ? 6.211 14.506 -1.289 1.00 94.38 101 ASP A O 1
ATOM 797 N N . GLY A 1 102 ? 7.319 13.475 0.363 1.00 96.94 102 GLY A N 1
ATOM 798 C CA . GLY A 1 102 ? 6.213 13.453 1.319 1.00 96.94 102 GLY A CA 1
ATOM 799 C C . GLY A 1 102 ? 5.155 12.375 1.058 1.00 96.94 102 GLY A C 1
ATOM 800 O O . GLY A 1 102 ? 4.110 12.389 1.713 1.00 96.94 102 GLY A O 1
ATOM 801 N N . THR A 1 103 ? 5.379 11.462 0.109 1.00 96.81 103 THR A N 1
ATOM 802 C CA . THR A 1 103 ? 4.537 10.271 -0.064 1.00 96.81 103 THR A CA 1
ATOM 803 C C . THR A 1 103 ? 4.825 9.273 1.057 1.00 96.81 103 THR A C 1
ATOM 805 O O . THR A 1 103 ? 5.968 9.105 1.470 1.00 96.81 103 THR A O 1
ATOM 808 N N . GLU A 1 104 ? 3.803 8.589 1.565 1.00 97.00 104 GLU A N 1
ATOM 809 C CA . GLU A 1 104 ? 3.998 7.538 2.568 1.00 97.00 104 GLU A CA 1
ATOM 810 C C . GLU A 1 104 ? 4.806 6.349 2.026 1.00 97.00 104 GLU A C 1
ATOM 812 O O . GLU A 1 104 ? 4.549 5.840 0.932 1.00 97.00 104 GLU A O 1
ATOM 817 N N . LEU A 1 105 ? 5.756 5.869 2.834 1.00 94.25 105 LEU A N 1
ATOM 818 C CA . LEU A 1 105 ? 6.543 4.660 2.603 1.00 94.25 105 LEU A CA 1
ATOM 819 C C . LEU A 1 105 ? 5.649 3.423 2.799 1.00 94.25 105 LEU A C 1
ATOM 821 O O . LEU A 1 105 ? 5.746 2.702 3.793 1.00 94.25 105 LEU A O 1
ATOM 825 N N . GLY A 1 106 ? 4.742 3.177 1.854 1.00 86.44 106 GLY A N 1
ATOM 826 C CA . GLY A 1 106 ? 3.748 2.105 1.934 1.00 86.44 106 GLY A CA 1
ATOM 827 C C . GLY A 1 106 ? 4.345 0.699 2.062 1.00 86.44 106 GLY A C 1
ATOM 828 O O . GLY A 1 106 ? 3.714 -0.173 2.649 1.00 86.44 106 GLY A O 1
ATOM 829 N N . GLY A 1 107 ? 5.565 0.473 1.561 1.00 83.31 107 GLY A N 1
ATOM 830 C CA . GLY A 1 107 ? 6.226 -0.836 1.605 1.00 83.31 107 GLY A CA 1
ATOM 831 C C . GLY A 1 107 ? 6.872 -1.226 2.944 1.00 83.31 107 GLY A C 1
ATOM 832 O O . GLY A 1 107 ? 7.346 -2.352 3.064 1.00 83.31 107 GLY A O 1
ATOM 833 N N . GLY A 1 108 ? 6.913 -0.336 3.944 1.00 86.06 108 GLY A N 1
ATOM 834 C CA . GLY A 1 108 ? 7.544 -0.655 5.238 1.00 86.06 108 GLY A CA 1
ATOM 835 C C . GLY A 1 108 ? 7.555 0.453 6.295 1.00 86.06 108 GLY A C 1
ATOM 836 O O . GLY A 1 108 ? 8.180 0.305 7.340 1.00 86.06 108 GLY A O 1
ATOM 837 N N . GLY A 1 109 ? 6.895 1.582 6.043 1.00 90.25 109 GLY A N 1
ATOM 838 C CA . GLY A 1 109 ? 6.909 2.745 6.926 1.00 90.25 109 GLY A CA 1
ATOM 839 C C . GLY A 1 109 ? 5.866 2.722 8.038 1.00 90.25 109 GLY A C 1
ATOM 840 O O . GLY A 1 109 ? 5.921 3.592 8.905 1.00 90.25 109 GLY A O 1
ATOM 841 N N . MET A 1 110 ? 4.913 1.785 8.010 1.00 93.50 110 MET A N 1
ATOM 842 C CA . MET A 1 110 ? 3.785 1.766 8.944 1.00 93.50 110 MET A CA 1
ATOM 843 C C . MET A 1 110 ? 4.186 1.283 10.339 1.00 93.50 110 MET A C 1
ATOM 845 O O . MET A 1 110 ? 4.911 0.300 10.487 1.00 93.50 110 MET A O 1
ATOM 849 N N . LYS A 1 111 ? 3.680 1.964 11.370 1.00 94.19 111 LYS A N 1
ATOM 850 C CA . LYS A 1 111 ? 3.854 1.604 12.783 1.00 94.19 111 LYS A CA 1
ATOM 851 C C . LYS A 1 111 ? 2.558 1.863 13.539 1.00 94.19 111 LYS A C 1
ATOM 853 O O . LYS A 1 111 ? 1.918 2.885 13.312 1.00 94.19 111 LYS A O 1
ATOM 858 N N . MET A 1 112 ? 2.206 0.965 14.451 1.00 96.19 112 MET A N 1
ATOM 859 C CA . MET A 1 112 ? 1.076 1.108 15.372 1.00 96.19 112 MET A CA 1
ATOM 860 C C . MET A 1 112 ? 1.348 0.315 16.652 1.00 96.19 112 MET A C 1
ATOM 862 O O . MET A 1 112 ? 2.251 -0.527 16.678 1.00 96.19 112 MET A O 1
ATOM 866 N N . VAL A 1 113 ? 0.591 0.576 17.716 1.00 97.12 113 VAL A N 1
ATOM 867 C CA . VAL A 1 113 ? 0.679 -0.219 18.948 1.00 97.12 113 VAL A CA 1
ATOM 868 C C . VAL A 1 113 ? 0.053 -1.600 18.753 1.00 97.12 113 VAL A C 1
ATOM 870 O O . VAL A 1 113 ? -0.809 -1.801 17.897 1.00 97.12 113 VAL A O 1
ATOM 873 N N . THR A 1 114 ? 0.464 -2.562 19.580 1.00 96.94 114 THR A N 1
ATOM 874 C CA . THR A 1 114 ? -0.003 -3.954 19.500 1.00 96.94 114 THR A CA 1
ATOM 875 C C . THR A 1 114 ? -1.523 -4.076 19.592 1.00 96.94 114 THR A C 1
ATOM 877 O O . THR A 1 114 ? -2.105 -4.910 18.907 1.00 96.94 114 THR A O 1
ATOM 880 N N . GLU A 1 115 ? -2.169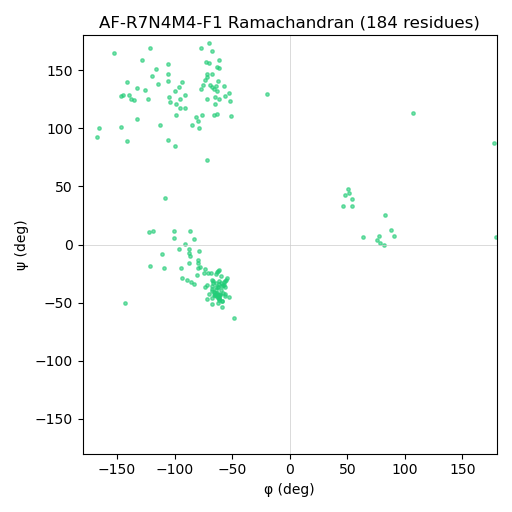 -3.242 20.410 1.00 97.88 115 GLU A N 1
ATOM 881 C CA . GLU A 1 115 ? -3.627 -3.240 20.556 1.00 97.88 115 GLU A CA 1
ATOM 882 C C . GLU A 1 115 ? -4.328 -2.896 19.235 1.00 97.88 115 GLU A C 1
ATOM 884 O O . GLU A 1 115 ? -5.164 -3.662 18.764 1.00 97.88 115 GLU A O 1
ATOM 889 N N . ASP A 1 116 ? -3.921 -1.812 18.574 1.00 97.81 116 ASP A N 1
ATOM 890 C CA . ASP A 1 116 ? -4.467 -1.410 17.274 1.00 97.81 116 ASP A CA 1
ATOM 891 C C . ASP A 1 116 ? -4.193 -2.463 16.187 1.00 97.81 116 ASP A C 1
ATOM 893 O O . ASP A 1 116 ? -5.051 -2.744 15.345 1.00 97.81 116 ASP A O 1
ATOM 897 N N . MET A 1 117 ? -3.019 -3.105 16.226 1.00 96.75 117 MET A N 1
ATOM 898 C CA . MET A 1 117 ? -2.702 -4.221 15.330 1.00 96.75 117 MET A CA 1
ATOM 899 C C . MET A 1 117 ? -3.618 -5.431 15.580 1.00 96.75 117 MET A C 1
ATOM 901 O O . MET A 1 117 ? -4.033 -6.104 14.631 1.00 96.75 117 MET A O 1
ATOM 905 N N . ALA A 1 118 ? -3.978 -5.702 16.838 1.00 96.94 118 ALA A N 1
ATOM 906 C CA . ALA A 1 118 ? -4.927 -6.752 17.192 1.00 96.94 118 ALA A CA 1
ATOM 907 C C . ALA A 1 118 ? -6.346 -6.422 16.701 1.00 96.94 118 ALA A C 1
ATOM 909 O O . ALA A 1 118 ? -6.998 -7.307 16.147 1.00 96.94 118 ALA A O 1
ATOM 910 N N . LYS A 1 119 ? -6.796 -5.159 16.801 1.00 98.06 119 LYS A N 1
ATOM 911 C CA . LYS A 1 119 ? -8.076 -4.701 16.220 1.00 98.06 119 LYS A CA 1
ATOM 912 C C . LYS A 1 119 ? -8.103 -4.936 14.706 1.00 98.06 119 LYS A C 1
ATOM 914 O O . LYS A 1 119 ? -9.020 -5.575 14.190 1.00 98.06 119 LYS A O 1
ATOM 919 N N . PHE A 1 120 ? -7.052 -4.528 13.993 1.00 96.50 120 PHE A N 1
ATOM 920 C CA . PHE A 1 120 ? -6.940 -4.773 12.552 1.00 96.50 120 PHE A CA 1
ATOM 921 C C . PHE A 1 120 ? -6.933 -6.271 12.204 1.00 96.50 120 PHE A C 1
ATOM 923 O O . PHE A 1 120 ? -7.636 -6.708 11.295 1.00 96.50 120 PHE A O 1
ATOM 930 N N . THR A 1 121 ? -6.201 -7.089 12.961 1.00 95.50 121 THR A N 1
ATOM 931 C CA . THR A 1 121 ? -6.153 -8.545 12.744 1.00 95.50 121 THR A CA 1
ATOM 932 C C . THR A 1 121 ? -7.509 -9.202 13.009 1.00 95.50 121 THR A C 1
ATOM 934 O O . THR A 1 121 ? -7.945 -10.055 12.234 1.00 95.50 121 THR A O 1
ATOM 937 N N . TYR A 1 122 ? -8.216 -8.781 14.061 1.00 96.38 122 TYR A N 1
ATOM 938 C CA . TYR A 1 122 ? -9.564 -9.259 14.352 1.00 96.38 122 TYR A CA 1
ATOM 939 C C . TYR A 1 122 ? -10.521 -8.907 13.208 1.00 96.38 122 TYR A C 1
ATOM 941 O O . TYR A 1 122 ? -11.185 -9.800 12.683 1.00 96.38 122 TYR A O 1
ATOM 949 N N . PHE A 1 123 ? -10.508 -7.658 12.735 1.00 96.81 123 PHE A N 1
ATOM 950 C CA . PHE A 1 123 ? -11.266 -7.218 11.560 1.00 96.81 123 PHE A CA 1
ATOM 951 C C . PHE A 1 123 ? -11.011 -8.090 10.318 1.00 96.81 123 PHE A C 1
ATOM 953 O O . PHE A 1 123 ? -11.956 -8.509 9.641 1.00 96.81 123 PHE A O 1
ATOM 960 N N . LEU A 1 124 ? -9.744 -8.413 10.033 1.00 94.12 124 LEU A N 1
ATOM 961 C CA . LEU A 1 124 ? -9.389 -9.295 8.919 1.00 94.12 124 LEU A CA 1
ATOM 962 C C . LEU A 1 124 ? -9.919 -10.721 9.120 1.00 94.12 124 LEU A C 1
ATOM 964 O O . LEU A 1 124 ? -10.486 -11.295 8.192 1.00 94.12 124 LEU A O 1
ATOM 968 N N . SER A 1 125 ? -9.796 -11.282 10.328 1.00 94.50 125 SER A N 1
ATOM 969 C CA . SER A 1 125 ? -10.308 -12.628 10.641 1.00 94.50 125 SER A CA 1
ATOM 970 C C . SER A 1 125 ? -11.835 -12.724 10.541 1.00 94.50 125 SER A C 1
ATOM 972 O O . SER A 1 125 ? -12.385 -13.783 10.242 1.00 94.50 125 SER A O 1
ATOM 974 N N . ARG A 1 126 ? -12.521 -11.592 10.725 1.00 96.38 126 ARG A N 1
ATOM 975 C CA . ARG A 1 126 ? -13.9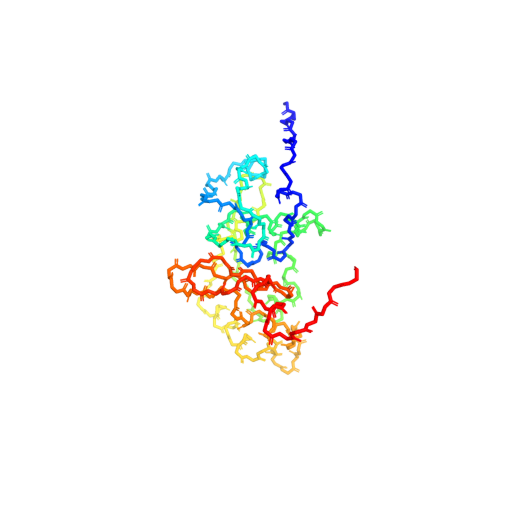64 -11.421 10.530 1.00 96.38 126 ARG A CA 1
ATOM 976 C C . ARG A 1 126 ? -14.345 -11.083 9.086 1.00 96.38 126 ARG A C 1
ATOM 978 O O . ARG A 1 126 ? -15.489 -10.718 8.834 1.00 96.38 126 ARG A O 1
ATOM 985 N N . GLN A 1 127 ? -13.415 -11.208 8.136 1.00 95.50 127 GLN A N 1
ATOM 986 C CA . GLN A 1 127 ? -13.632 -10.921 6.714 1.00 95.50 127 GLN A CA 1
ATOM 987 C C . GLN A 1 127 ? -14.257 -9.538 6.484 1.00 95.50 127 GLN A C 1
ATOM 989 O O . GLN A 1 127 ? -15.193 -9.372 5.697 1.00 95.50 127 GLN A O 1
ATOM 994 N N . GLY A 1 128 ? -13.740 -8.533 7.192 1.00 95.69 128 GLY A N 1
ATOM 995 C CA . GLY A 1 128 ? -14.096 -7.138 6.967 1.00 95.69 128 GLY A CA 1
ATOM 996 C C . GLY A 1 128 ? -15.318 -6.659 7.743 1.00 95.69 128 GLY A C 1
ATOM 997 O O . GLY A 1 128 ? -15.849 -5.588 7.437 1.00 95.69 128 GLY A O 1
ATOM 998 N N . GLU A 1 129 ? -15.781 -7.445 8.712 1.00 97.19 129 GLU A N 1
ATOM 999 C CA . GLU A 1 129 ? -16.836 -7.076 9.651 1.00 97.19 129 GLU A CA 1
ATOM 1000 C C . GLU A 1 129 ? -16.232 -6.559 10.964 1.00 97.19 129 GLU A C 1
ATOM 1002 O O . GLU A 1 129 ? -15.313 -7.160 11.523 1.00 97.19 129 GLU A O 1
ATOM 1007 N N . TRP A 1 130 ? -16.779 -5.459 11.475 1.00 97.44 130 TRP A N 1
ATOM 1008 C CA . TRP A 1 130 ? -16.456 -4.900 12.785 1.00 97.44 130 TRP A CA 1
ATOM 1009 C C . TRP A 1 130 ? -17.751 -4.502 13.492 1.00 97.44 130 TRP A C 1
ATOM 1011 O O . TRP A 1 130 ? -18.553 -3.771 12.916 1.00 97.44 130 TRP A O 1
ATOM 1021 N N . GLU A 1 131 ? -17.985 -5.021 14.700 1.00 95.38 131 GLU A N 1
ATOM 1022 C CA . GLU A 1 131 ? -19.177 -4.719 15.519 1.00 95.38 131 GLU A CA 1
ATOM 1023 C C . GLU A 1 131 ? -20.516 -4.806 14.752 1.00 95.38 131 GLU A C 1
ATOM 1025 O O . GLU A 1 131 ? -21.396 -3.957 14.868 1.00 95.38 131 GLU A O 1
ATOM 1030 N N . GLY A 1 132 ? -20.671 -5.838 13.915 1.00 95.56 132 GLY A N 1
ATOM 1031 C CA . GLY A 1 132 ? -21.882 -6.054 13.113 1.00 95.56 132 GLY A CA 1
ATOM 1032 C C . GLY A 1 132 ? -21.995 -5.180 11.856 1.00 95.56 132 GLY A C 1
ATOM 1033 O O . GLY A 1 132 ? -22.971 -5.301 11.116 1.00 95.56 132 GLY A O 1
ATOM 1034 N N . LYS A 1 133 ? -21.001 -4.331 11.565 1.00 96.12 133 LYS A N 1
ATOM 1035 C CA . LYS A 1 133 ? -20.923 -3.525 10.342 1.00 96.12 133 LYS A CA 1
ATOM 1036 C C . LYS A 1 133 ? -19.898 -4.103 9.367 1.00 96.12 133 LYS A C 1
ATOM 1038 O O . LYS A 1 133 ? -18.727 -4.266 9.695 1.00 96.12 133 LYS A O 1
ATOM 1043 N N . GLN A 1 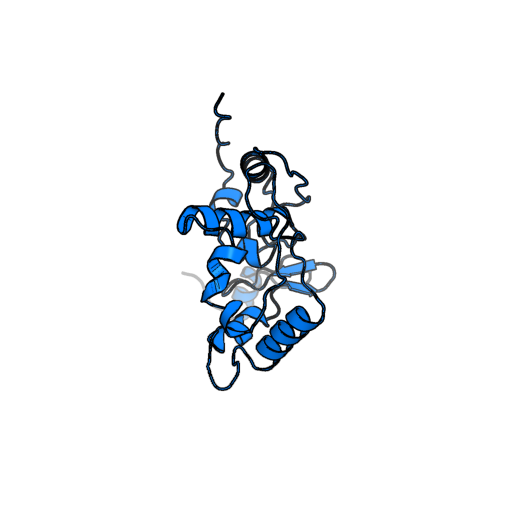134 ? -20.319 -4.343 8.127 1.00 96.00 134 GLN A N 1
ATOM 1044 C CA . GLN A 1 134 ? -19.416 -4.724 7.039 1.00 96.00 134 GLN A CA 1
ATOM 1045 C C . GLN A 1 134 ? -18.705 -3.474 6.493 1.00 96.00 134 GLN A C 1
ATOM 1047 O O . GLN A 1 134 ? -19.323 -2.667 5.799 1.00 96.00 134 GLN A O 1
ATOM 1052 N N . LEU A 1 135 ? -17.417 -3.301 6.799 1.00 95.88 135 LEU A N 1
ATOM 1053 C CA . LEU A 1 135 ? -16.624 -2.150 6.339 1.00 95.88 135 LEU A CA 1
ATOM 1054 C C . LEU A 1 135 ? -15.854 -2.438 5.043 1.00 95.88 135 LEU A C 1
ATOM 1056 O O . LEU A 1 135 ? -15.637 -1.527 4.247 1.00 95.88 135 LEU A O 1
ATOM 1060 N N . LEU A 1 136 ? -15.474 -3.695 4.796 1.00 94.44 136 LEU A N 1
ATOM 1061 C CA . LEU A 1 136 ? -14.850 -4.137 3.542 1.00 94.44 136 LEU A CA 1
ATOM 1062 C C . LEU A 1 136 ? -15.636 -5.310 2.965 1.00 94.44 136 LEU A C 1
ATOM 1064 O O . LEU A 1 136 ? -15.956 -6.229 3.702 1.00 94.44 136 LEU A O 1
ATOM 1068 N N . ARG A 1 137 ? -15.965 -5.308 1.669 1.00 94.56 137 ARG A N 1
ATOM 1069 C CA . ARG A 1 137 ? -16.763 -6.396 1.075 1.00 94.56 137 ARG A CA 1
ATOM 1070 C C . ARG A 1 137 ? -16.030 -7.743 1.166 1.00 94.56 137 ARG A C 1
ATOM 1072 O O . ARG A 1 137 ? -14.826 -7.805 0.927 1.00 94.56 137 ARG A O 1
ATOM 1079 N N . LYS A 1 138 ? -16.772 -8.819 1.449 1.00 92.62 138 LYS A N 1
ATOM 1080 C CA . LYS A 1 138 ? -16.218 -10.172 1.644 1.00 92.62 138 LYS A CA 1
ATOM 1081 C C . LYS A 1 138 ? -15.457 -10.711 0.428 1.00 92.62 138 LYS A C 1
ATOM 1083 O O . LYS A 1 138 ? -14.443 -11.379 0.599 1.00 92.62 138 LYS A O 1
ATOM 1088 N N . ASP A 1 139 ? -15.874 -10.355 -0.786 1.00 91.12 139 ASP A N 1
ATOM 1089 C CA . ASP A 1 139 ? -15.218 -10.784 -2.028 1.00 91.12 139 ASP A CA 1
ATOM 1090 C C . ASP A 1 139 ? -13.769 -10.282 -2.152 1.00 91.12 139 ASP A C 1
ATOM 1092 O O . ASP A 1 139 ? -12.950 -10.905 -2.826 1.00 91.12 139 ASP A O 1
ATOM 1096 N N . TRP A 1 140 ? -13.396 -9.205 -1.450 1.00 89.38 140 TRP A N 1
ATOM 1097 C CA . TRP A 1 140 ? -11.997 -8.778 -1.381 1.00 89.38 140 TRP A CA 1
ATOM 1098 C C . TRP A 1 140 ? -11.104 -9.761 -0.627 1.00 89.38 140 TRP A C 1
ATOM 1100 O O . TRP A 1 140 ? -9.932 -9.873 -0.972 1.00 89.38 140 TRP A O 1
ATOM 1110 N N . PHE A 1 141 ? -11.633 -10.492 0.355 1.00 86.31 141 PHE A N 1
ATOM 1111 C CA . PHE A 1 141 ? -10.869 -11.503 1.091 1.00 86.31 141 PHE A CA 1
ATOM 1112 C C . PHE A 1 141 ? -10.644 -12.748 0.243 1.00 86.31 141 PHE A C 1
ATOM 1114 O O . PHE A 1 141 ? -9.561 -13.321 0.267 1.00 86.31 141 PHE A O 1
ATOM 1121 N N . GLU A 1 142 ? -11.634 -13.121 -0.567 1.00 83.25 142 GLU A N 1
ATOM 1122 C CA . GLU A 1 142 ? -11.478 -14.195 -1.545 1.00 83.25 142 GLU A CA 1
ATOM 1123 C C . GLU A 1 142 ? -10.455 -13.827 -2.618 1.00 83.25 142 GLU A C 1
ATOM 1125 O O . GLU A 1 142 ? -9.637 -14.658 -2.991 1.00 83.25 142 GLU A O 1
ATOM 1130 N N . ARG A 1 143 ? -10.472 -12.586 -3.116 1.00 81.25 143 ARG A N 1
ATOM 1131 C CA . ARG A 1 143 ? -9.518 -12.129 -4.137 1.00 81.25 143 ARG A CA 1
ATOM 1132 C C . ARG A 1 143 ? -8.111 -11.944 -3.572 1.00 81.25 143 ARG A C 1
ATOM 1134 O O . ARG A 1 143 ? -7.157 -12.413 -4.175 1.00 81.25 143 ARG A O 1
ATOM 1141 N N . GLY A 1 144 ? -7.983 -11.289 -2.419 1.00 80.12 144 GLY A N 1
ATOM 1142 C CA . GLY A 1 144 ? -6.696 -11.014 -1.776 1.00 80.12 144 GLY A CA 1
ATOM 1143 C C . GLY A 1 144 ? -6.056 -12.233 -1.110 1.00 80.12 144 GLY A C 1
ATOM 1144 O O . GLY A 1 144 ? -4.841 -12.267 -0.958 1.00 80.12 144 GLY A O 1
ATOM 1145 N N . GLY A 1 145 ? -6.855 -13.235 -0.730 1.00 76.94 145 GLY A N 1
ATOM 1146 C CA . GLY A 1 145 ? -6.379 -14.494 -0.153 1.00 76.94 145 GLY A CA 1
ATOM 1147 C C . GLY A 1 145 ? -6.024 -15.572 -1.181 1.00 76.94 145 GLY A C 1
ATOM 1148 O O . GLY A 1 145 ? -5.569 -16.647 -0.792 1.00 76.94 145 GLY A O 1
ATOM 1149 N N . ARG A 1 146 ? -6.236 -15.326 -2.482 1.00 80.69 146 ARG A N 1
ATOM 1150 C CA . ARG A 1 146 ? -5.809 -16.253 -3.541 1.00 80.69 146 ARG A CA 1
ATOM 1151 C C . ARG A 1 146 ? -4.289 -16.308 -3.619 1.00 80.69 146 ARG A C 1
ATOM 1153 O O . ARG A 1 146 ? -3.599 -15.317 -3.402 1.00 80.69 146 ARG A O 1
ATOM 1160 N N . MET A 1 147 ? -3.766 -17.482 -3.961 1.00 74.44 147 MET A N 1
ATOM 1161 C CA . MET A 1 147 ? -2.340 -17.646 -4.216 1.00 74.44 147 MET A CA 1
ATOM 1162 C C . MET A 1 147 ? -2.005 -17.068 -5.587 1.00 74.44 147 MET A C 1
ATOM 1164 O O . MET A 1 147 ? -2.406 -17.621 -6.601 1.00 74.44 147 MET A O 1
ATOM 1168 N N . ILE A 1 148 ? -1.259 -15.966 -5.604 1.00 75.12 148 ILE A N 1
ATOM 1169 C CA . ILE A 1 148 ? -0.921 -15.254 -6.844 1.00 75.12 148 ILE A CA 1
ATOM 1170 C C . ILE A 1 148 ? 0.441 -15.698 -7.394 1.00 75.12 148 ILE A C 1
ATOM 1172 O O . ILE A 1 148 ? 0.707 -15.548 -8.578 1.00 75.12 148 ILE A O 1
ATOM 1176 N N . VAL A 1 149 ? 1.292 -16.297 -6.559 1.00 65.38 149 VAL A N 1
ATOM 1177 C CA . VAL A 1 149 ? 2.618 -16.811 -6.925 1.00 65.38 149 VAL A CA 1
ATOM 1178 C C . VAL A 1 149 ? 2.684 -18.296 -6.576 1.00 65.38 149 VAL A C 1
ATOM 1180 O O . VAL A 1 149 ? 2.481 -18.663 -5.420 1.00 65.38 149 VAL A O 1
ATOM 1183 N N . ARG A 1 150 ? 3.022 -19.149 -7.543 1.00 63.41 150 ARG A N 1
ATOM 1184 C CA . ARG A 1 150 ? 3.348 -20.565 -7.340 1.00 63.41 150 ARG A CA 1
ATOM 1185 C C . ARG A 1 150 ? 4.806 -20.818 -7.685 1.00 63.41 150 ARG A C 1
ATOM 1187 O O . ARG A 1 150 ? 5.301 -20.349 -8.701 1.00 63.41 150 ARG A O 1
ATOM 1194 N N . PHE A 1 151 ? 5.474 -21.614 -6.865 1.00 54.03 151 PHE A N 1
ATOM 1195 C CA . PHE A 1 151 ? 6.787 -22.161 -7.189 1.00 54.03 151 PHE A CA 1
ATOM 1196 C C . PHE A 1 151 ? 6.591 -23.587 -7.705 1.00 54.03 151 PHE A C 1
ATOM 1198 O O . PHE A 1 151 ? 6.032 -24.421 -6.993 1.00 54.03 151 PHE A O 1
ATOM 1205 N N . GLN A 1 152 ? 7.024 -23.873 -8.931 1.00 44.72 152 GLN A N 1
ATOM 1206 C CA . GLN A 1 152 ? 6.999 -25.215 -9.512 1.00 44.72 152 GLN A CA 1
ATOM 1207 C C . GLN A 1 152 ? 8.313 -25.464 -10.257 1.00 44.72 152 GLN A C 1
ATOM 1209 O O . GLN A 1 152 ? 8.683 -24.669 -11.112 1.00 44.72 152 GLN A O 1
ATOM 1214 N N . GLU A 1 153 ? 9.025 -26.546 -9.916 1.00 48.19 153 GLU A N 1
ATOM 1215 C CA . GLU A 1 153 ? 10.291 -26.946 -10.567 1.00 48.19 153 GLU A CA 1
ATOM 1216 C C . GLU A 1 153 ? 11.321 -25.800 -10.668 1.00 48.19 153 GLU A C 1
ATOM 1218 O O . GLU A 1 153 ? 11.862 -25.524 -11.734 1.00 48.19 153 GLU A O 1
ATOM 1223 N N . GLU A 1 154 ? 11.549 -25.082 -9.559 1.00 43.09 154 GLU A N 1
ATOM 1224 C CA . GLU A 1 154 ? 12.446 -23.906 -9.478 1.00 43.09 154 GLU A CA 1
ATOM 1225 C C . GLU A 1 154 ? 12.018 -22.696 -10.334 1.00 43.09 154 GLU A C 1
ATOM 1227 O O . GLU A 1 154 ? 12.719 -21.685 -10.386 1.00 43.09 154 GLU A O 1
ATOM 1232 N N . LYS A 1 155 ? 10.832 -22.746 -10.952 1.00 41.53 155 LYS A N 1
ATOM 1233 C CA . LYS A 1 155 ? 10.232 -21.642 -11.704 1.00 41.53 155 LYS A CA 1
ATOM 1234 C C . LYS A 1 155 ? 9.088 -21.008 -10.938 1.00 41.53 155 LYS A C 1
ATOM 1236 O O . LYS A 1 155 ? 8.289 -21.674 -10.280 1.00 41.53 155 LYS A O 1
ATOM 1241 N N . LEU A 1 156 ? 9.022 -19.689 -11.040 1.00 44.97 156 LEU A N 1
ATOM 1242 C CA . LEU A 1 156 ? 7.980 -18.889 -10.431 1.00 44.97 156 LEU A CA 1
ATOM 1243 C C . LEU A 1 156 ? 6.870 -18.639 -11.456 1.00 44.97 156 LEU A C 1
ATOM 1245 O O . LEU A 1 156 ? 7.105 -18.028 -12.495 1.00 44.97 156 LEU A O 1
ATOM 1249 N N . LEU A 1 157 ? 5.672 -19.130 -11.159 1.00 52.38 157 LEU A N 1
ATOM 1250 C CA . LEU A 1 157 ? 4.457 -18.947 -11.943 1.00 52.38 157 LEU A CA 1
ATOM 1251 C C . LEU A 1 157 ? 3.577 -17.916 -11.237 1.00 52.38 157 LEU A C 1
ATOM 1253 O O . LEU A 1 157 ? 3.220 -18.097 -10.076 1.00 52.38 157 LEU A O 1
ATOM 1257 N N . LEU A 1 158 ? 3.224 -16.839 -11.926 1.00 51.31 158 LEU A N 1
ATOM 1258 C CA . LEU A 1 158 ? 2.249 -15.870 -11.438 1.00 51.31 158 LEU A CA 1
ATOM 1259 C C . LEU A 1 158 ? 0.873 -16.216 -12.015 1.00 51.31 158 LEU A C 1
ATOM 1261 O O . LEU A 1 158 ? 0.727 -16.345 -13.229 1.00 51.31 158 LEU A O 1
ATOM 1265 N N . GLU A 1 159 ? -0.133 -16.380 -11.158 1.00 51.66 159 GLU A N 1
ATOM 1266 C CA . GLU A 1 159 ? -1.522 -16.503 -11.601 1.00 51.66 159 GLU A CA 1
ATOM 1267 C C . GLU A 1 159 ? -2.058 -15.107 -11.938 1.00 51.66 159 GLU A C 1
ATOM 1269 O O . GLU A 1 159 ? -2.429 -14.332 -11.057 1.00 51.66 159 GLU A O 1
ATOM 1274 N N . ALA A 1 160 ? -2.095 -14.777 -13.227 1.00 43.47 160 ALA A N 1
ATOM 1275 C CA . ALA A 1 160 ? -2.965 -13.728 -13.744 1.00 43.47 160 ALA A CA 1
ATOM 1276 C C . ALA A 1 160 ? -4.268 -14.381 -14.223 1.00 43.47 160 ALA A C 1
ATOM 1278 O O . ALA A 1 160 ? -4.227 -15.465 -14.811 1.00 43.47 160 ALA A O 1
ATOM 1279 N N . GLU A 1 161 ? -5.414 -13.740 -13.963 1.00 42.00 161 GLU A N 1
ATOM 1280 C CA . GLU A 1 161 ? -6.694 -14.143 -14.555 1.00 42.00 161 GLU A CA 1
ATOM 1281 C C . GLU A 1 161 ? -6.486 -14.265 -16.084 1.00 42.00 161 GLU A C 1
ATOM 1283 O O . GLU A 1 161 ? -6.197 -13.278 -16.756 1.00 42.00 161 GLU A O 1
ATOM 1288 N N . ASP A 1 162 ? -6.533 -15.505 -16.586 1.00 34.66 162 ASP A N 1
ATOM 1289 C CA . ASP A 1 162 ? -6.440 -15.938 -17.992 1.00 34.66 162 ASP A CA 1
ATOM 1290 C C . ASP A 1 162 ? -5.071 -16.118 -18.688 1.00 34.66 162 ASP A C 1
ATOM 1292 O O . ASP A 1 162 ? -5.023 -16.124 -19.919 1.00 34.66 162 ASP A O 1
ATOM 1296 N N . THR A 1 163 ? -3.942 -16.380 -18.011 1.00 34.62 163 THR A N 1
ATOM 1297 C CA . THR A 1 163 ? -2.732 -16.835 -18.750 1.00 34.62 163 THR A CA 1
ATOM 1298 C C . THR A 1 163 ? -1.845 -17.815 -17.977 1.00 34.62 163 THR A C 1
ATOM 1300 O O . THR A 1 163 ? -1.002 -17.430 -17.175 1.00 34.62 163 THR A O 1
ATOM 1303 N N . LEU A 1 164 ? -1.972 -19.108 -18.298 1.00 31.25 164 LEU A N 1
ATOM 1304 C CA . LEU A 1 164 ? -0.917 -20.102 -18.085 1.00 31.25 164 LEU A CA 1
ATOM 1305 C C . LEU A 1 164 ? 0.024 -20.062 -19.295 1.00 31.25 164 LEU A C 1
ATOM 1307 O O . LEU A 1 164 ? -0.292 -20.617 -20.345 1.00 31.25 164 LEU A O 1
ATOM 1311 N N . ILE A 1 165 ? 1.195 -19.443 -19.151 1.00 30.25 165 ILE A N 1
ATOM 1312 C CA . ILE A 1 165 ? 2.335 -19.714 -20.035 1.00 30.25 165 ILE A CA 1
ATOM 1313 C C . ILE A 1 165 ? 3.410 -20.392 -19.190 1.00 30.25 165 ILE A C 1
ATOM 1315 O O . ILE A 1 165 ? 4.112 -19.761 -18.405 1.00 30.25 165 ILE A O 1
ATOM 1319 N N . SER A 1 166 ? 3.514 -21.709 -19.361 1.00 31.02 166 SER A N 1
ATOM 1320 C CA . SER A 1 166 ? 4.669 -22.498 -18.943 1.00 31.02 166 SER A CA 1
ATOM 1321 C C . SER A 1 166 ? 5.649 -22.563 -20.107 1.00 31.02 166 SER A C 1
ATOM 1323 O O . SER A 1 166 ? 5.266 -22.951 -21.212 1.00 31.02 166 SER A O 1
ATOM 1325 N N . VAL A 1 167 ? 6.920 -22.231 -19.864 1.00 29.75 167 VAL A N 1
ATOM 1326 C CA . VAL A 1 167 ? 8.002 -22.667 -20.753 1.00 29.75 167 VAL A CA 1
ATOM 1327 C C . VAL A 1 167 ? 9.163 -23.247 -19.944 1.00 29.75 167 VAL A C 1
ATOM 1329 O O . VAL A 1 167 ? 9.943 -22.527 -19.316 1.00 29.75 167 VAL A O 1
ATOM 1332 N N . GLY A 1 168 ? 9.282 -24.578 -20.035 1.00 28.88 168 GLY A N 1
ATOM 1333 C CA . GLY A 1 168 ? 10.477 -25.405 -19.809 1.00 28.88 168 GLY A CA 1
ATOM 1334 C C . GLY A 1 168 ? 10.445 -26.217 -18.501 1.00 28.88 168 GLY A C 1
ATOM 1335 O O . GLY A 1 168 ? 10.533 -25.617 -17.446 1.00 28.88 168 GLY A O 1
ATOM 1336 N N . GLY A 1 169 ? 10.385 -27.544 -18.484 1.00 29.06 169 GLY A N 1
ATOM 1337 C CA . GLY A 1 169 ? 10.542 -28.457 -19.606 1.00 29.06 169 GLY A CA 1
ATOM 1338 C C . GLY A 1 169 ? 10.061 -29.867 -19.282 1.00 29.06 169 GLY A C 1
ATOM 1339 O O . GLY A 1 169 ? 10.786 -30.650 -18.694 1.00 29.06 169 GLY A O 1
ATOM 1340 N N . LEU A 1 170 ? 8.850 -30.167 -19.749 1.00 35.72 170 LEU A N 1
ATOM 1341 C CA . LEU A 1 170 ? 8.391 -31.414 -20.373 1.00 35.72 170 LEU A CA 1
ATOM 1342 C C . LEU A 1 170 ? 6.898 -31.199 -20.646 1.00 35.72 170 LEU A C 1
ATOM 1344 O O . LEU A 1 170 ? 6.044 -31.444 -19.804 1.00 35.72 170 LEU A O 1
ATOM 1348 N N . GLY A 1 171 ? 6.587 -30.626 -21.808 1.00 30.98 171 GLY A N 1
ATOM 1349 C CA . GLY A 1 171 ? 5.227 -30.212 -22.144 1.00 30.98 171 GLY A CA 1
ATOM 1350 C C . GLY A 1 171 ? 5.110 -29.873 -23.622 1.00 30.98 171 GLY A C 1
ATOM 1351 O O . GLY A 1 171 ? 5.439 -28.776 -24.051 1.00 30.98 171 GLY A O 1
ATOM 1352 N N . ILE A 1 172 ? 4.724 -30.896 -24.368 1.00 33.22 172 ILE A N 1
ATOM 1353 C CA . ILE A 1 172 ? 4.311 -30.995 -25.770 1.00 33.22 172 ILE A CA 1
ATOM 1354 C C . ILE A 1 172 ? 3.854 -29.657 -26.409 1.00 33.22 172 ILE A C 1
ATOM 1356 O O . ILE A 1 172 ? 2.997 -28.959 -25.876 1.00 33.22 172 ILE A O 1
ATOM 1360 N N . SER A 1 173 ? 4.398 -29.317 -27.584 1.00 36.59 173 SER A N 1
ATOM 1361 C CA . SER A 1 173 ? 4.058 -28.092 -28.334 1.00 36.59 173 SER A CA 1
ATOM 1362 C C . SER A 1 173 ? 2.636 -28.122 -28.932 1.00 36.59 173 SER A C 1
ATOM 1364 O O . SER A 1 173 ? 2.137 -29.202 -29.257 1.00 36.59 173 SER A O 1
ATOM 1366 N N . PRO A 1 174 ? 2.002 -26.963 -29.213 1.00 35.19 174 PRO A N 1
ATOM 1367 C CA . PRO A 1 174 ? 0.693 -26.897 -29.881 1.00 35.19 174 PRO A CA 1
ATOM 1368 C C . PRO A 1 174 ? 0.632 -27.647 -31.225 1.00 35.19 174 PRO A C 1
ATOM 1370 O O . PRO A 1 174 ? -0.401 -28.204 -31.585 1.00 35.19 174 PRO A O 1
ATOM 1373 N N . ARG A 1 175 ? 1.763 -27.756 -31.937 1.00 36.94 175 ARG A N 1
ATOM 1374 C CA . ARG A 1 175 ? 1.883 -28.563 -33.165 1.00 36.94 175 ARG A CA 1
ATOM 1375 C C . ARG A 1 175 ? 1.750 -30.065 -32.920 1.00 36.94 175 ARG A C 1
ATOM 1377 O O . ARG A 1 175 ? 1.232 -30.774 -33.769 1.00 36.94 175 ARG A O 1
ATOM 1384 N N . GLN A 1 176 ? 2.211 -30.547 -31.772 1.00 38.75 176 GLN A N 1
ATOM 1385 C CA . GLN A 1 176 ? 2.108 -31.954 -31.386 1.00 38.75 176 GLN A CA 1
ATOM 1386 C C . GLN A 1 176 ? 0.711 -32.307 -30.839 1.00 38.75 176 GLN A C 1
ATOM 1388 O O . GLN A 1 176 ? 0.329 -33.472 -30.883 1.00 38.75 176 GLN A O 1
ATOM 1393 N N . ALA A 1 177 ? -0.076 -31.317 -30.395 1.00 40.31 177 ALA A N 1
ATOM 1394 C CA . ALA A 1 177 ? -1.493 -31.502 -30.073 1.00 40.31 177 ALA A CA 1
ATOM 1395 C C . ALA A 1 177 ? -2.355 -31.687 -31.337 1.00 40.31 177 ALA A C 1
ATOM 1397 O O . ALA A 1 177 ? -3.281 -32.490 -31.329 1.00 40.31 177 ALA A O 1
ATOM 1398 N N . LEU A 1 178 ? -2.020 -31.020 -32.447 1.00 38.19 178 LEU A N 1
ATOM 1399 C CA . LEU A 1 178 ? -2.763 -31.135 -33.712 1.00 38.19 178 LEU A CA 1
ATOM 1400 C C . LEU A 1 178 ? -2.628 -32.523 -34.363 1.00 38.19 178 LEU A C 1
ATOM 1402 O O . LEU A 1 178 ? -3.602 -33.055 -34.892 1.00 38.19 178 LEU A O 1
ATOM 1406 N N . THR A 1 179 ? -1.461 -33.163 -34.251 1.00 36.88 179 THR A N 1
ATOM 1407 C CA . THR A 1 179 ? -1.232 -34.529 -34.755 1.00 36.88 179 THR A CA 1
ATOM 1408 C C . THR A 1 179 ? -2.003 -35.596 -33.965 1.00 36.88 179 THR A C 1
ATOM 1410 O O . THR A 1 179 ? -2.297 -36.657 -34.505 1.00 36.88 179 THR A O 1
ATOM 1413 N N . ALA A 1 180 ? -2.358 -35.329 -32.703 1.00 38.16 180 ALA A N 1
ATOM 1414 C CA . ALA A 1 180 ? -3.052 -36.283 -31.833 1.00 38.16 180 ALA A CA 1
ATOM 1415 C C . ALA A 1 180 ? -4.571 -36.378 -32.089 1.00 38.16 180 ALA A C 1
ATOM 1417 O O . ALA A 1 180 ? -5.204 -37.315 -31.608 1.00 38.16 180 ALA A O 1
ATOM 1418 N N . PHE A 1 181 ? -5.152 -35.439 -32.846 1.00 36.38 181 PHE A N 1
ATOM 1419 C CA . PHE A 1 181 ? -6.598 -35.364 -33.099 1.00 36.38 181 PHE A CA 1
ATOM 1420 C C . PHE A 1 181 ? -6.992 -35.494 -34.582 1.00 36.38 181 PHE A C 1
ATOM 1422 O O . PHE A 1 181 ? -8.143 -35.239 -34.919 1.00 36.38 181 PHE A O 1
ATOM 1429 N N . GLU A 1 182 ? -6.064 -35.886 -35.465 1.00 35.03 182 GLU A N 1
ATOM 1430 C CA . GLU A 1 182 ? -6.299 -36.116 -36.908 1.00 35.03 182 GLU A CA 1
ATOM 1431 C C . GLU A 1 182 ? -7.111 -35.020 -37.634 1.00 35.03 182 GLU A C 1
ATOM 1433 O O . GLU A 1 182 ? -7.841 -35.283 -38.592 1.00 35.03 182 GLU A O 1
ATOM 1438 N N . VAL A 1 183 ? -6.975 -33.758 -37.223 1.00 38.09 183 VAL A N 1
ATOM 1439 C CA . VAL A 1 183 ? -7.639 -32.650 -37.916 1.00 38.09 183 VAL A CA 1
ATOM 1440 C C . VAL A 1 183 ? -6.793 -32.265 -39.130 1.00 38.09 183 VAL A C 1
ATOM 1442 O O . VAL A 1 183 ? -5.696 -31.730 -38.986 1.00 38.09 183 VAL A O 1
ATOM 1445 N N . LYS A 1 184 ? -7.280 -32.558 -40.342 1.00 36.47 184 LYS A N 1
ATOM 1446 C CA . LYS A 1 184 ? -6.666 -32.067 -41.587 1.00 36.47 184 LYS A CA 1
ATOM 1447 C C . LYS A 1 184 ? -6.931 -30.569 -41.741 1.00 36.47 184 LYS A C 1
ATOM 1449 O O . LYS A 1 184 ? -8.087 -30.153 -41.739 1.00 36.47 184 LYS A O 1
ATOM 1454 N N . GLU A 1 185 ? -5.867 -29.791 -41.906 1.00 41.78 185 GLU A N 1
ATOM 1455 C CA . GLU A 1 185 ? -5.941 -28.367 -42.250 1.00 41.78 185 GLU A CA 1
ATOM 1456 C C . GLU A 1 185 ? -6.395 -28.169 -43.709 1.00 41.78 185 GLU A C 1
ATOM 1458 O O . GLU A 1 185 ? -6.044 -28.958 -44.593 1.00 41.78 185 GLU A O 1
ATOM 1463 N N . SER A 1 186 ? -7.183 -27.113 -43.934 1.00 45.25 186 SER A N 1
ATOM 1464 C CA . SER A 1 186 ? -7.494 -26.517 -45.242 1.00 45.25 186 SER A CA 1
ATOM 1465 C C . SER A 1 186 ? -6.548 -25.368 -45.553 1.00 45.25 186 SER A C 1
ATOM 1467 O O . SER A 1 186 ? -6.351 -24.560 -44.615 1.00 45.25 186 SER A O 1
#

Radius of gyration: 21.05 Å; Cα contacts (8 Å, |Δi|>4): 254; chains: 1; bounding box: 38×58×66 Å

pLDDT: mean 80.58, std 22.38, range [28.88, 98.25]

Nearest PDB structures (foldseek):
  8dc1-assembly1_A  TM=8.410E-01  e=3.425E-07  Leptospira interrogans serovar Copenhageni str. Fiocruz L1-130
  3vwl-assembly1_A-2  TM=7.817E-01  e=4.749E-04  Paenarthrobacter ureafaciens
  3vwm-assembly1_A-2  TM=7.810E-01  e=4.749E-04  Paenarthrobacter ureafaciens
  3vwp-assembly1_A-2  TM=7.669E-01  e=3.951E-04  Paenarthrobacter ureafaciens
  2e8i-assembly1_A  TM=7.425E-01  e=5.368E-04  Paenarthrobacter ureafaciens